Protein AF-A0A453PIJ5-F1 (afdb_monomer_lite)

InterPro domains:
  IPR005849 Galactose-1-phosphate uridyl transferase, N-terminal [PF01087] (28-188)
  IPR036265 HIT-like superfamily [G3DSA:3.30.428.10] (76-190)
  IPR036265 HIT-like superfamily [SSF54197] (30-189)
  IPR053177 ADP-glucose phosphorylase [PTHR42763] (24-188)

Organism: Aegilops tauschii subsp. strangulata (NCBI:txid200361)

Sequence (197 aa):
VDAHRPKELAPSVVHSCEHGKSMAEASRTSEARRDAVFARWVIFSPARSRRPTDLKSHGPANPSPGPDDGAPKPSCPFCLGRESECAPEIFRVPPPDASPPWRIRVIENLFPALRREAAPPAPEDEEPVGAGECAVRGFGFHDVVIETPHHEVRLWDLDAEGVRDVLLAYARRVQQLAEHPAVKYVQVLLFFKFSPS

pLDDT: mean 75.82, std 21.42, range [33.25, 97.81]

Foldseek 3Di:
DDDDDDDDDDDDDDDDDPPPPPPVVVLQDKDWDADPVVRDIDIDGNVVVPPDDPDDPDDPQPPPPPPDDPDPADDDCLAPPNVVVFAAWPAFPPHAPDPVRGFKTKHFDPDDPADQPDDFFDPPPDDPDDPDDDDTHRHDGDIDMRLGNHPVDDLVNDDPVSVVVSVVVVVVVVVVRVVDPSDPDDDDDDDDPDDRD

Structure (mmCIF, N/CA/C/O backbone):
data_AF-A0A453PIJ5-F1
#
_entry.id   AF-A0A453PIJ5-F1
#
loop_
_atom_site.group_PDB
_atom_site.id
_atom_site.type_symbol
_atom_site.label_atom_id
_atom_site.label_alt_id
_atom_site.label_comp_id
_atom_site.label_asym_id
_atom_site.label_entity_id
_atom_site.label_seq_id
_atom_site.pdbx_PDB_ins_code
_atom_site.Cartn_x
_atom_site.Cartn_y
_atom_site.Cartn_z
_atom_site.occupancy
_atom_site.B_iso_or_equiv
_atom_site.auth_seq_id
_atom_site.auth_comp_id
_atom_site.auth_asym_id
_atom_site.auth_atom_id
_atom_site.pdbx_PDB_model_num
ATOM 1 N N . VAL A 1 1 ? -83.648 -41.115 4.894 1.00 36.62 1 VAL A N 1
ATOM 2 C CA . VAL A 1 1 ? -84.113 -41.994 3.804 1.00 36.62 1 VAL A CA 1
ATOM 3 C C . VAL A 1 1 ? -84.294 -41.095 2.600 1.00 36.62 1 VAL A C 1
ATOM 5 O O . VAL A 1 1 ? -85.079 -40.172 2.733 1.00 36.62 1 VAL A O 1
ATOM 8 N N . ASP A 1 2 ? -83.459 -41.305 1.576 1.00 33.25 2 ASP A N 1
ATOM 9 C CA . ASP A 1 2 ? -83.597 -40.944 0.146 1.00 33.25 2 ASP A CA 1
ATOM 10 C C . ASP A 1 2 ? -84.138 -39.559 -0.284 1.00 33.25 2 ASP A C 1
ATOM 12 O O . ASP A 1 2 ? -85.075 -39.026 0.282 1.00 33.25 2 ASP A O 1
ATOM 16 N N . ALA A 1 3 ? -83.669 -38.898 -1.344 1.00 37.78 3 ALA A N 1
ATOM 17 C CA . ALA A 1 3 ? -82.745 -39.264 -2.411 1.00 37.78 3 ALA A CA 1
ATOM 18 C C . ALA A 1 3 ? -82.205 -37.980 -3.072 1.00 37.78 3 ALA A C 1
ATOM 20 O O . ALA A 1 3 ? -82.927 -36.999 -3.255 1.00 37.78 3 ALA A O 1
ATOM 21 N N . HIS A 1 4 ? -80.929 -38.009 -3.457 1.00 35.28 4 HIS A N 1
ATOM 22 C CA . HIS A 1 4 ? -80.284 -37.022 -4.324 1.00 35.28 4 HIS A CA 1
ATOM 23 C C . HIS A 1 4 ? -80.730 -37.193 -5.789 1.00 35.28 4 HIS A C 1
ATOM 25 O O . HIS A 1 4 ? -80.777 -38.308 -6.306 1.00 35.28 4 HIS A O 1
ATOM 31 N N . ARG A 1 5 ? -80.966 -36.071 -6.481 1.00 36.50 5 ARG A N 1
ATOM 32 C CA . ARG A 1 5 ? -81.151 -35.956 -7.942 1.00 36.50 5 ARG A CA 1
ATOM 33 C C . ARG A 1 5 ? -80.094 -34.987 -8.516 1.00 36.50 5 ARG A C 1
ATOM 35 O O . ARG A 1 5 ? -79.492 -34.247 -7.747 1.00 36.50 5 ARG A O 1
ATOM 42 N N . PRO A 1 6 ? -79.877 -34.975 -9.839 1.00 42.88 6 PRO A N 1
ATOM 43 C CA . PRO A 1 6 ? -78.771 -35.596 -10.556 1.00 42.88 6 PRO A CA 1
ATOM 44 C C . PRO A 1 6 ? -77.593 -34.642 -10.846 1.00 42.88 6 PRO A C 1
ATOM 46 O O . PRO A 1 6 ? -77.693 -33.427 -10.727 1.00 42.88 6 PRO A O 1
ATOM 49 N N . LYS A 1 7 ? -76.472 -35.245 -11.256 1.00 41.00 7 LYS A N 1
ATOM 50 C CA . LYS A 1 7 ? -75.222 -34.598 -11.676 1.00 41.00 7 LYS A CA 1
ATOM 51 C C . LYS A 1 7 ? -75.383 -33.907 -13.034 1.00 41.00 7 LYS A C 1
ATOM 53 O O . LYS A 1 7 ? -75.783 -34.560 -13.995 1.00 41.00 7 LYS A O 1
ATOM 58 N N . GLU A 1 8 ? -74.975 -32.644 -13.116 1.00 37.62 8 GLU A N 1
ATOM 59 C CA . GLU A 1 8 ? -74.750 -31.919 -14.369 1.00 37.62 8 GLU A CA 1
ATOM 60 C C . GLU A 1 8 ? -73.237 -31.779 -14.607 1.00 37.62 8 GLU A C 1
ATOM 62 O O . GLU A 1 8 ? -72.465 -31.497 -13.688 1.00 37.62 8 GLU A O 1
ATOM 67 N N . LEU A 1 9 ? -72.817 -32.094 -15.832 1.00 42.12 9 LEU A N 1
ATOM 68 C CA . LEU A 1 9 ? -71.431 -32.142 -16.298 1.00 42.12 9 LEU A CA 1
ATOM 69 C C . LEU A 1 9 ? -70.844 -30.722 -16.392 1.00 42.12 9 LEU A C 1
ATOM 71 O O . LEU A 1 9 ? -71.358 -29.901 -17.147 1.00 42.12 9 LEU A O 1
ATOM 75 N N . ALA A 1 10 ? -69.724 -30.461 -15.713 1.00 38.38 10 ALA A N 1
ATOM 76 C CA . ALA A 1 10 ? -68.869 -29.306 -15.998 1.00 38.38 10 ALA A CA 1
ATOM 77 C C . ALA A 1 10 ? -67.681 -29.740 -16.885 1.00 38.38 10 ALA A C 1
ATOM 79 O O . ALA A 1 10 ? -67.140 -30.832 -16.678 1.00 38.38 10 ALA A O 1
ATOM 80 N N . PRO A 1 11 ? -67.279 -28.933 -17.883 1.00 34.09 11 PRO A N 1
ATOM 81 C CA . PRO A 1 11 ? -66.308 -29.340 -18.889 1.00 34.09 11 PRO A CA 1
ATOM 82 C C . PRO A 1 11 ? -64.876 -29.332 -18.349 1.00 34.09 11 PRO A C 1
ATOM 84 O O . PRO A 1 11 ? -64.497 -28.528 -17.498 1.00 34.09 11 PRO A O 1
ATOM 87 N N . SER A 1 12 ? -64.066 -30.230 -18.903 1.00 41.03 12 SER A N 1
ATOM 88 C CA . SER A 1 12 ? -62.624 -30.311 -18.702 1.00 41.03 12 SER A CA 1
ATOM 89 C C . SER A 1 12 ? -61.939 -29.011 -19.132 1.00 41.03 12 SER A C 1
ATOM 91 O O . SER A 1 12 ? -61.855 -28.719 -20.328 1.00 41.03 12 SER A O 1
ATOM 93 N N . VAL A 1 13 ? -61.403 -28.253 -18.177 1.00 36.44 13 VAL A N 1
ATOM 94 C CA . VAL A 1 13 ? -60.454 -27.181 -18.485 1.00 36.44 13 VAL A CA 1
ATOM 95 C C . VAL A 1 13 ? -59.065 -27.800 -18.547 1.00 36.44 13 VAL A C 1
ATOM 97 O O . VAL A 1 13 ? -58.480 -28.214 -17.549 1.00 36.44 13 VAL A O 1
ATOM 100 N N . VAL A 1 14 ? -58.586 -27.911 -19.780 1.00 35.88 14 VAL A N 1
ATOM 101 C CA . VAL A 1 14 ? -57.220 -28.257 -20.157 1.00 35.88 14 VAL A CA 1
ATOM 102 C C . VAL A 1 14 ? -56.208 -27.400 -19.394 1.00 35.88 14 VAL A C 1
ATOM 104 O O . VAL A 1 14 ? -56.232 -26.172 -19.448 1.00 35.88 14 VAL A O 1
ATOM 107 N N . HIS A 1 15 ? -55.293 -28.070 -18.698 1.00 42.47 15 HIS A N 1
ATOM 108 C CA . HIS A 1 15 ? -54.114 -27.463 -18.094 1.00 42.47 15 HIS A CA 1
ATOM 109 C C . HIS A 1 15 ? -53.198 -26.985 -19.232 1.00 42.47 15 HIS A C 1
ATOM 111 O O . HIS A 1 15 ? -52.511 -27.789 -19.859 1.00 42.47 15 HIS A O 1
ATOM 117 N N . SER A 1 16 ? -53.212 -25.687 -19.538 1.00 34.03 16 SER A N 1
ATOM 118 C CA . SER A 1 16 ? -52.244 -25.094 -20.461 1.00 34.03 16 SER A CA 1
ATOM 119 C C . SER A 1 16 ? -51.108 -24.473 -19.654 1.00 34.03 16 SER A C 1
ATOM 121 O O . SER A 1 16 ? -51.322 -23.605 -18.811 1.00 34.03 16 SER A O 1
ATOM 123 N N . CYS A 1 17 ? -49.898 -24.983 -19.872 1.00 36.31 17 CYS A N 1
ATOM 124 C CA . CYS A 1 17 ? -48.653 -24.536 -19.258 1.00 36.31 17 CYS A CA 1
ATOM 125 C C . CYS A 1 17 ? -48.390 -23.038 -19.502 1.00 36.31 17 CYS A C 1
ATOM 127 O O . CYS A 1 17 ? -47.916 -22.656 -20.570 1.00 36.31 17 CYS A O 1
ATOM 129 N N . GLU A 1 18 ? -48.559 -22.200 -18.478 1.00 41.72 18 GLU A N 1
ATOM 130 C CA . GLU A 1 18 ? -48.064 -20.813 -18.453 1.00 41.72 18 GLU A CA 1
ATOM 131 C C . GLU A 1 18 ? -46.565 -20.731 -18.093 1.00 41.72 18 GLU A C 1
ATOM 133 O O . GLU A 1 18 ? -46.143 -19.949 -17.247 1.00 41.72 18 GLU A O 1
ATOM 138 N N . HIS A 1 19 ? -45.717 -21.525 -18.749 1.00 42.97 19 HIS A N 1
ATOM 139 C CA . HIS A 1 19 ? -44.269 -21.523 -18.480 1.00 42.97 19 HIS A CA 1
ATOM 140 C C . HIS A 1 19 ? -43.503 -20.388 -19.198 1.00 42.97 19 HIS A C 1
ATOM 142 O O . HIS A 1 19 ? -42.305 -20.227 -18.987 1.00 42.97 19 HIS A O 1
ATOM 148 N N . GLY A 1 20 ? -44.173 -19.576 -20.032 1.00 40.44 20 GLY A N 1
ATOM 149 C CA . GLY A 1 20 ? -43.525 -18.561 -20.883 1.00 40.44 20 GLY A CA 1
ATOM 150 C C . GLY A 1 20 ? -43.656 -17.093 -20.446 1.00 40.44 20 GLY A C 1
ATOM 151 O O . GLY A 1 20 ? -42.863 -16.266 -20.886 1.00 40.44 20 GLY A O 1
ATOM 152 N N . LYS A 1 21 ? -44.624 -16.735 -19.588 1.00 42.03 21 LYS A N 1
ATOM 153 C CA . LYS A 1 21 ? -44.826 -15.335 -19.136 1.00 42.03 21 LYS A CA 1
ATOM 154 C C . LYS A 1 21 ? -44.017 -14.969 -17.885 1.00 42.03 21 LYS A C 1
ATOM 156 O O . LYS A 1 21 ? -43.642 -13.814 -17.714 1.00 42.03 21 LYS A O 1
ATOM 161 N N . SER A 1 22 ? -43.685 -15.961 -17.059 1.00 50.41 22 SER A N 1
ATOM 162 C CA . SER A 1 22 ? -43.085 -15.776 -15.730 1.00 50.41 22 SER A CA 1
ATOM 163 C C . SER A 1 22 ? -41.692 -15.116 -15.748 1.00 50.41 22 SER A C 1
ATOM 165 O O . SER A 1 22 ? -41.413 -14.247 -14.922 1.00 50.41 22 SER A O 1
ATOM 167 N N . MET A 1 23 ? -40.822 -15.450 -16.709 1.00 46.34 23 MET A N 1
ATOM 168 C CA . MET A 1 23 ? -39.437 -14.945 -16.704 1.00 46.34 23 MET A CA 1
ATOM 169 C C . MET A 1 23 ? -39.304 -13.478 -17.143 1.00 46.34 23 MET A C 1
ATOM 171 O O . MET A 1 23 ? -38.454 -12.752 -16.628 1.00 46.34 23 MET A O 1
ATOM 175 N N . ALA A 1 24 ? -40.146 -13.014 -18.070 1.00 50.41 24 ALA A N 1
ATOM 176 C CA . ALA A 1 24 ? -40.100 -11.633 -18.560 1.00 50.41 24 ALA A CA 1
ATOM 177 C C . ALA A 1 24 ? -40.674 -10.624 -17.547 1.00 50.41 24 ALA A C 1
ATOM 179 O O . ALA A 1 24 ? -40.279 -9.457 -17.535 1.00 50.41 24 ALA A O 1
ATOM 180 N N . GLU A 1 25 ? -41.595 -11.073 -16.694 1.00 50.66 25 GLU A N 1
ATOM 181 C CA . GLU A 1 25 ? -42.230 -10.260 -15.655 1.00 50.66 25 GLU A CA 1
ATOM 182 C C . GLU A 1 25 ? -41.335 -10.142 -14.409 1.00 50.66 25 GLU A C 1
ATOM 184 O O . GLU A 1 25 ? -41.151 -9.039 -13.893 1.00 50.66 25 GLU A O 1
ATOM 189 N N . ALA A 1 26 ? -40.644 -11.227 -14.030 1.00 53.22 26 ALA A N 1
ATOM 190 C CA . ALA A 1 26 ? -39.617 -11.226 -12.980 1.00 53.22 26 ALA A CA 1
ATOM 191 C C . ALA A 1 26 ? -38.441 -10.272 -13.280 1.00 53.22 26 ALA A C 1
ATOM 193 O O . ALA A 1 26 ? -37.862 -9.675 -12.376 1.00 53.22 26 ALA A O 1
ATOM 194 N N . SER A 1 27 ? -38.117 -10.056 -14.559 1.00 57.72 27 SER A N 1
ATOM 195 C CA . SER A 1 27 ? -37.085 -9.099 -14.992 1.00 57.72 27 SER A CA 1
ATOM 196 C C . SER A 1 27 ? -37.476 -7.624 -14.769 1.00 57.72 27 SER A C 1
ATOM 198 O O . SER A 1 27 ? -36.618 -6.740 -14.819 1.00 57.72 27 SER A O 1
ATOM 200 N N . ARG A 1 28 ? -38.758 -7.327 -14.512 1.00 62.72 28 ARG A N 1
ATOM 201 C CA . ARG A 1 28 ? -39.282 -5.955 -14.370 1.00 62.72 28 ARG A CA 1
ATOM 202 C C . ARG A 1 28 ? -39.598 -5.557 -12.933 1.00 62.72 28 ARG A C 1
ATOM 204 O O . ARG A 1 28 ? -39.774 -4.368 -12.666 1.00 62.72 28 ARG A O 1
ATOM 211 N N . THR A 1 29 ? -39.676 -6.511 -12.016 1.00 81.88 29 THR A N 1
ATOM 212 C CA . THR A 1 29 ? -39.980 -6.235 -10.613 1.00 81.88 29 THR A CA 1
ATOM 213 C C . THR A 1 29 ? -38.749 -5.702 -9.894 1.00 81.88 29 THR A C 1
ATOM 215 O O . THR A 1 29 ? -37.644 -6.209 -10.070 1.00 81.88 29 THR A O 1
ATOM 218 N N . SER A 1 30 ? -38.933 -4.654 -9.091 1.00 90.19 30 SER A N 1
ATOM 219 C CA . SER A 1 30 ? -37.871 -4.211 -8.189 1.00 90.19 30 SER A CA 1
ATOM 220 C C . SER A 1 30 ? -37.827 -5.135 -6.977 1.00 90.19 30 SER A C 1
ATOM 222 O O . SER A 1 30 ? -38.873 -5.533 -6.473 1.00 90.19 30 SER A O 1
ATOM 224 N N . GLU A 1 31 ? -36.632 -5.444 -6.496 1.00 92.94 31 GLU A N 1
ATOM 225 C CA . GLU A 1 31 ? -36.415 -6.285 -5.319 1.00 92.94 31 GLU A CA 1
ATOM 226 C C . GLU A 1 31 ? -35.396 -5.631 -4.381 1.00 92.94 31 GLU A C 1
ATOM 228 O O . GLU A 1 31 ? -34.568 -4.823 -4.806 1.00 92.94 31 GLU A O 1
ATOM 233 N N . ALA A 1 32 ? -35.447 -5.979 -3.098 1.00 93.19 32 ALA A N 1
ATOM 234 C CA . ALA A 1 32 ? -34.444 -5.581 -2.119 1.00 93.19 32 ALA A CA 1
ATOM 235 C C . ALA A 1 32 ? -33.709 -6.831 -1.634 1.00 93.19 32 ALA A C 1
ATOM 237 O O . ALA A 1 32 ? -34.333 -7.762 -1.126 1.00 93.19 32 ALA A O 1
ATOM 238 N N . ARG A 1 33 ? -32.384 -6.852 -1.780 1.00 94.31 33 ARG A N 1
ATOM 239 C CA . ARG A 1 33 ? -31.528 -7.942 -1.300 1.00 94.31 33 ARG A CA 1
ATOM 240 C C . ARG A 1 33 ? -30.672 -7.434 -0.151 1.00 94.31 33 ARG A C 1
ATOM 242 O O . ARG A 1 33 ? -30.167 -6.313 -0.203 1.00 94.31 33 ARG A O 1
ATOM 249 N N . ARG A 1 34 ? -30.521 -8.245 0.894 1.00 93.00 34 ARG A N 1
ATOM 250 C CA . ARG A 1 34 ? -29.644 -7.925 2.021 1.00 93.00 34 ARG A CA 1
ATOM 251 C C . ARG A 1 34 ? -28.251 -8.477 1.748 1.00 93.00 34 ARG A C 1
ATOM 253 O O . ARG A 1 34 ? -28.100 -9.670 1.505 1.00 93.00 34 ARG A O 1
ATOM 260 N N . ASP A 1 35 ? -27.256 -7.607 1.798 1.00 92.62 35 ASP A N 1
ATOM 261 C CA . ASP A 1 35 ? -25.853 -7.982 1.711 1.00 92.62 35 ASP A CA 1
ATOM 262 C C . ASP A 1 35 ? -25.379 -8.548 3.057 1.00 92.62 35 ASP A C 1
ATOM 264 O O . ASP A 1 35 ? -25.567 -7.921 4.101 1.00 92.62 35 ASP A O 1
ATOM 268 N N . ALA A 1 36 ? -24.795 -9.747 3.039 1.00 91.44 36 ALA A N 1
ATOM 269 C CA . ALA A 1 36 ? -24.365 -10.442 4.252 1.00 91.44 36 ALA A CA 1
ATOM 270 C C . ALA A 1 36 ? -23.023 -9.927 4.796 1.00 91.44 36 ALA A C 1
ATOM 272 O O . ALA A 1 36 ? -22.749 -10.100 5.979 1.00 91.44 36 ALA A O 1
ATOM 273 N N . VAL A 1 37 ? -22.206 -9.286 3.952 1.00 89.69 37 VAL A N 1
ATOM 274 C CA . VAL A 1 37 ? -20.862 -8.814 4.312 1.00 89.69 37 VAL A CA 1
ATOM 275 C C . VAL A 1 37 ? -20.938 -7.524 5.130 1.00 89.69 37 VAL A C 1
ATOM 277 O O . VAL A 1 37 ? -20.285 -7.391 6.159 1.00 89.69 37 VAL A O 1
ATOM 280 N N . PHE A 1 38 ? -21.777 -6.583 4.704 1.00 89.50 38 PHE A N 1
ATOM 281 C CA . PHE A 1 38 ? -21.937 -5.258 5.302 1.00 89.50 38 PHE A CA 1
ATOM 282 C C . PHE A 1 38 ? -23.277 -5.079 6.028 1.00 89.50 38 PHE A C 1
ATOM 284 O O . PHE A 1 38 ? -23.526 -4.012 6.592 1.00 89.50 38 PHE A O 1
ATOM 291 N N . ALA A 1 39 ? -24.153 -6.091 5.999 1.00 89.75 39 ALA A N 1
ATOM 292 C CA . ALA A 1 39 ? -25.481 -6.100 6.618 1.00 89.75 39 ALA A CA 1
ATOM 293 C C . ALA A 1 39 ? -26.434 -4.985 6.128 1.00 89.75 39 ALA A C 1
ATOM 295 O O . ALA A 1 39 ? -27.305 -4.543 6.881 1.00 89.75 39 ALA A O 1
ATOM 296 N N . ARG A 1 40 ? -26.313 -4.548 4.865 1.00 89.56 40 ARG A N 1
ATOM 297 C CA . ARG A 1 40 ? -27.104 -3.447 4.267 1.00 89.56 40 ARG A CA 1
ATOM 298 C C . ARG A 1 40 ? -28.150 -3.960 3.277 1.00 89.56 40 ARG A C 1
ATOM 300 O O . ARG A 1 40 ? -27.963 -5.003 2.660 1.00 89.56 40 ARG A O 1
ATOM 307 N N . TRP A 1 41 ? -29.237 -3.211 3.088 1.00 93.75 41 TRP A N 1
ATOM 308 C CA . TRP A 1 41 ? -30.224 -3.484 2.037 1.00 93.75 41 TRP A CA 1
ATOM 309 C C . TRP A 1 41 ? -29.840 -2.781 0.734 1.00 93.75 41 TRP A C 1
ATOM 311 O O . TRP A 1 41 ? -29.562 -1.583 0.732 1.00 93.75 41 TRP A O 1
ATOM 321 N N . VAL A 1 42 ? -29.862 -3.515 -0.376 1.00 93.56 42 VAL A N 1
ATOM 322 C CA . VAL A 1 42 ? -29.602 -3.011 -1.727 1.00 93.56 42 VAL A CA 1
ATOM 323 C C . VAL A 1 42 ? -30.854 -3.200 -2.571 1.00 93.56 42 VAL A C 1
ATOM 325 O O . VAL A 1 42 ? -31.400 -4.300 -2.645 1.00 93.56 42 VAL A O 1
ATOM 328 N N . ILE A 1 43 ? -31.311 -2.126 -3.214 1.00 92.56 43 ILE A N 1
ATOM 329 C CA . ILE A 1 43 ? -32.479 -2.154 -4.097 1.00 92.56 43 ILE A CA 1
ATOM 330 C C . ILE A 1 43 ? -32.014 -2.420 -5.529 1.00 92.56 43 ILE A C 1
ATOM 332 O O . ILE A 1 43 ? -31.284 -1.619 -6.111 1.00 92.56 43 ILE A O 1
ATOM 336 N N . PHE A 1 44 ? -32.503 -3.501 -6.124 1.00 89.94 44 PHE A N 1
ATOM 337 C CA . PHE A 1 44 ? -32.377 -3.795 -7.545 1.00 89.94 44 PHE A CA 1
ATOM 338 C C . PHE A 1 44 ? -33.650 -3.326 -8.248 1.00 89.94 44 PHE A C 1
ATOM 340 O O . PHE A 1 44 ? -34.753 -3.745 -7.912 1.00 89.94 44 PHE A O 1
ATOM 347 N N . SER A 1 45 ? -33.517 -2.424 -9.221 1.00 88.44 45 SER A N 1
ATOM 348 C CA . SER A 1 45 ? -34.656 -1.875 -9.969 1.00 88.44 45 SER A CA 1
ATOM 349 C C . SER A 1 45 ? -34.302 -1.776 -11.458 1.00 88.44 45 SER A C 1
ATOM 351 O O . SER A 1 45 ? -33.953 -0.692 -11.934 1.00 88.44 45 SER A O 1
ATOM 353 N N . PRO A 1 46 ? -34.357 -2.896 -12.212 1.00 85.00 46 PRO A N 1
ATOM 354 C CA . PRO A 1 46 ? -33.882 -2.958 -13.600 1.00 85.00 46 PRO A CA 1
ATOM 355 C C . PRO A 1 46 ? -34.517 -1.906 -14.520 1.00 85.00 46 PRO A C 1
ATOM 357 O O . PRO A 1 46 ? -33.848 -1.349 -15.391 1.00 85.00 46 PRO A O 1
ATOM 360 N N . ALA A 1 47 ? -35.784 -1.553 -14.278 1.00 80.81 47 ALA A N 1
ATOM 361 C CA . ALA A 1 47 ? -36.510 -0.535 -15.035 1.00 80.81 47 ALA A CA 1
ATOM 362 C C . ALA A 1 47 ? -35.876 0.871 -14.966 1.00 80.81 47 ALA A C 1
ATOM 364 O O . ALA A 1 47 ? -36.046 1.653 -15.903 1.00 80.81 47 ALA A O 1
ATOM 365 N N . ARG A 1 48 ? -35.111 1.201 -13.909 1.00 78.62 48 ARG A N 1
ATOM 366 C CA . ARG A 1 48 ? -34.456 2.517 -13.769 1.00 78.62 48 ARG A CA 1
ATOM 367 C C . ARG A 1 48 ? -33.364 2.772 -14.804 1.00 78.62 48 ARG A C 1
ATOM 369 O O . ARG A 1 48 ? -33.128 3.932 -15.123 1.00 78.62 48 ARG A O 1
ATOM 376 N N . SER A 1 49 ? -32.752 1.726 -15.362 1.00 75.69 49 SER A N 1
ATOM 377 C CA . SER A 1 49 ? -31.735 1.852 -16.421 1.00 75.69 49 SER A CA 1
ATOM 378 C C . SER A 1 49 ? -32.263 2.512 -17.702 1.00 75.69 49 SER A C 1
ATOM 380 O O . SER A 1 49 ? -31.491 3.062 -18.476 1.00 75.69 49 SER A O 1
ATOM 382 N N . ARG A 1 50 ? -33.586 2.481 -17.920 1.00 69.00 50 ARG A N 1
ATOM 383 C CA . ARG A 1 50 ? -34.258 3.012 -19.117 1.00 69.00 50 ARG A CA 1
ATOM 384 C C . ARG A 1 50 ? -34.781 4.434 -18.937 1.00 69.00 50 ARG A C 1
ATOM 386 O O . ARG A 1 50 ? -35.417 4.963 -19.847 1.00 69.00 50 ARG A O 1
ATOM 393 N N . ARG A 1 51 ? -34.586 5.036 -17.759 1.00 76.94 51 ARG A N 1
ATOM 394 C CA . ARG A 1 51 ? -34.979 6.426 -17.530 1.00 76.94 51 ARG A CA 1
ATOM 395 C C . ARG A 1 51 ? -34.150 7.312 -18.473 1.00 76.94 51 ARG A C 1
ATOM 397 O O . ARG A 1 51 ? -32.928 7.194 -18.450 1.00 76.94 51 ARG A O 1
ATOM 404 N N . PRO A 1 52 ? -34.776 8.210 -19.252 1.00 72.06 52 PRO A N 1
ATOM 405 C CA . PRO A 1 52 ? -34.041 9.198 -20.030 1.00 72.06 52 PRO A CA 1
ATOM 406 C C . PRO A 1 52 ? -33.143 10.019 -19.098 1.00 72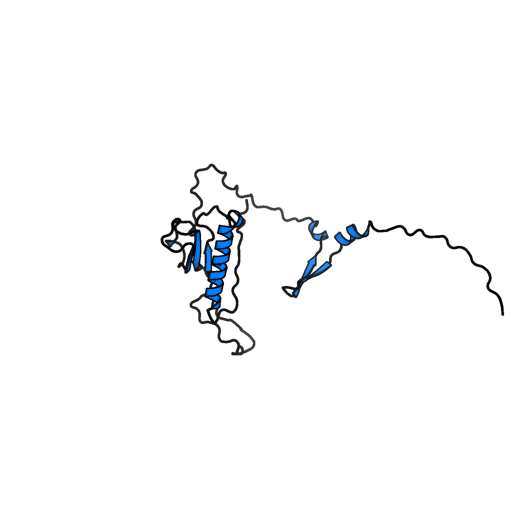.06 52 PRO A C 1
ATOM 408 O O . PRO A 1 52 ? -33.618 10.570 -18.104 1.00 72.06 52 PRO A O 1
ATOM 411 N N . THR A 1 53 ? -31.846 10.058 -19.377 1.00 74.50 53 THR A N 1
ATOM 412 C CA . THR A 1 53 ? -30.885 10.879 -18.638 1.00 74.50 53 THR A CA 1
ATOM 413 C C . THR A 1 53 ? -30.612 12.163 -19.413 1.00 74.50 53 THR A C 1
ATOM 415 O O . THR A 1 53 ? -30.064 12.099 -20.508 1.00 74.50 53 THR A O 1
ATOM 418 N N . ASP A 1 54 ? -30.916 13.324 -18.822 1.00 58.09 54 ASP A N 1
ATOM 419 C CA . ASP A 1 54 ? -30.518 14.651 -19.342 1.00 58.09 54 ASP A CA 1
ATOM 420 C C . ASP A 1 54 ? -29.014 14.939 -19.174 1.00 58.09 54 ASP A C 1
ATOM 422 O O . ASP A 1 54 ? -28.506 15.988 -19.578 1.00 58.09 54 ASP A O 1
ATOM 426 N N . LEU A 1 55 ? -28.272 14.000 -18.580 1.00 60.22 55 LEU A N 1
ATOM 427 C CA . LEU A 1 55 ? -26.832 14.097 -18.414 1.00 60.22 55 LEU A CA 1
ATOM 428 C C . LEU A 1 55 ? -26.148 13.767 -19.745 1.00 60.22 55 LEU A C 1
ATOM 430 O O . LEU A 1 55 ? -25.793 12.623 -20.025 1.00 60.22 55 LEU A O 1
ATOM 434 N N . LYS A 1 56 ? -25.976 14.783 -20.589 1.00 52.94 56 LYS A N 1
ATOM 435 C CA . LYS A 1 56 ? -25.060 14.701 -21.725 1.00 52.94 56 LYS A CA 1
ATOM 436 C C . LYS A 1 56 ? -23.658 14.430 -21.179 1.00 52.94 56 LYS A C 1
ATOM 438 O O . LYS A 1 56 ? -23.148 15.203 -20.369 1.00 52.94 56 LYS A O 1
ATOM 443 N N . SER A 1 57 ? -23.031 13.346 -21.624 1.00 57.59 57 SER A N 1
ATOM 444 C CA . SER A 1 57 ? -21.603 13.107 -21.435 1.00 57.59 57 SER A CA 1
ATOM 445 C C . SER A 1 57 ? -20.825 14.200 -22.174 1.00 57.59 57 SER A C 1
ATOM 447 O O . SER A 1 57 ? -20.563 14.092 -23.370 1.00 57.59 57 SER A O 1
ATOM 449 N N . HIS A 1 58 ? -20.511 15.290 -21.480 1.00 47.16 58 HIS A N 1
ATOM 450 C CA . HIS A 1 58 ? -19.637 16.341 -21.982 1.00 47.16 58 HIS A CA 1
ATOM 451 C C . HIS A 1 58 ? -18.347 16.356 -21.173 1.00 47.16 58 HIS A C 1
ATOM 453 O O . HIS A 1 58 ? -18.204 17.076 -20.192 1.00 47.16 58 HIS A O 1
ATOM 459 N N . GLY A 1 59 ? -17.393 15.571 -21.646 1.00 46.47 59 GLY A N 1
ATOM 460 C CA . GLY A 1 59 ? -16.008 15.997 -21.740 1.00 46.47 59 GLY A CA 1
ATOM 461 C C . GLY A 1 59 ? -15.528 15.529 -23.111 1.00 46.47 59 GLY A C 1
ATOM 462 O O . GLY A 1 59 ? -15.844 14.391 -23.467 1.00 46.47 59 GLY A O 1
ATOM 463 N N . PRO A 1 60 ? -14.855 16.357 -23.928 1.00 45.34 60 PRO A N 1
ATOM 464 C CA . PRO A 1 60 ? -14.072 15.788 -25.011 1.00 45.34 60 PRO A CA 1
ATOM 465 C C . PRO A 1 60 ? -13.146 14.744 -24.383 1.00 45.34 60 PRO A C 1
ATOM 467 O O . PRO A 1 60 ? -12.482 15.030 -23.384 1.00 45.34 60 PRO A O 1
ATOM 470 N N . ALA A 1 61 ? -13.166 13.536 -24.943 1.00 48.84 61 ALA A N 1
ATOM 471 C CA . ALA A 1 61 ? -12.052 12.614 -24.834 1.00 48.84 61 ALA A CA 1
ATOM 472 C C . ALA A 1 61 ? -10.792 13.447 -25.071 1.00 48.84 61 ALA A C 1
ATOM 474 O O . ALA A 1 61 ? -10.670 14.069 -26.131 1.00 48.84 61 ALA A O 1
ATOM 475 N N . ASN A 1 62 ? -9.946 13.600 -24.052 1.00 45.22 62 ASN A N 1
ATOM 476 C CA . ASN A 1 62 ? -8.655 14.232 -24.266 1.00 45.22 62 ASN A CA 1
ATOM 477 C C . ASN A 1 62 ? -7.950 13.252 -25.193 1.00 45.22 62 ASN A C 1
ATOM 479 O O . ASN A 1 62 ? -7.687 12.148 -24.720 1.00 45.22 62 ASN A O 1
ATOM 483 N N . PRO A 1 63 ? -7.718 13.578 -26.480 1.00 43.94 63 PRO A N 1
ATOM 484 C CA . PRO A 1 63 ? -7.166 12.606 -27.401 1.00 43.94 63 PRO A CA 1
ATOM 485 C C . PRO A 1 63 ? -5.891 12.084 -26.761 1.00 43.94 63 PRO A C 1
ATOM 487 O O . PRO A 1 63 ? -4.964 12.851 -26.492 1.00 43.94 63 PRO A O 1
ATOM 490 N N . SER A 1 64 ? -5.895 10.791 -26.434 1.00 48.03 64 SER A N 1
ATOM 491 C CA . SER A 1 64 ? -4.673 10.100 -26.055 1.00 48.03 64 SER A CA 1
ATOM 492 C C . SER A 1 64 ? -3.660 10.450 -27.148 1.00 48.03 64 SER A C 1
ATOM 494 O O . SER A 1 64 ? -4.007 10.282 -28.324 1.00 48.03 64 SER A O 1
ATOM 496 N N . PRO A 1 65 ? -2.490 11.034 -26.820 1.00 43.31 65 PRO A N 1
ATOM 497 C CA . PRO A 1 65 ? -1.528 11.403 -27.845 1.00 43.31 65 PRO A CA 1
ATOM 498 C C . PRO A 1 65 ? -1.251 10.146 -28.663 1.00 43.31 65 PRO A C 1
ATOM 500 O O . PRO A 1 65 ? -0.973 9.080 -28.106 1.00 43.31 65 PRO A O 1
ATOM 503 N N . GLY A 1 66 ? -1.456 10.255 -29.976 1.00 46.16 66 GLY A N 1
ATOM 504 C CA . GLY A 1 66 ? -1.206 9.158 -30.894 1.00 46.16 66 GLY A CA 1
ATOM 505 C C . GLY A 1 66 ? 0.237 8.675 -30.742 1.00 46.16 66 GLY A C 1
ATOM 506 O O . GLY A 1 66 ? 1.098 9.419 -30.263 1.00 46.16 66 GLY A O 1
ATOM 507 N N . PRO A 1 67 ? 0.534 7.432 -31.136 1.00 48.84 67 PRO A N 1
ATOM 508 C CA . PRO A 1 67 ? 1.867 6.880 -30.996 1.00 48.84 67 PRO A CA 1
ATOM 509 C C . PRO A 1 67 ? 2.804 7.434 -32.083 1.00 48.84 67 PRO A C 1
ATOM 511 O O . PRO A 1 67 ? 3.352 6.629 -32.817 1.00 48.84 67 PRO A O 1
ATOM 514 N N . ASP A 1 68 ? 2.953 8.759 -32.250 1.00 52.56 68 ASP A N 1
ATOM 515 C CA . ASP A 1 68 ? 4.034 9.334 -33.081 1.00 52.56 68 ASP A CA 1
ATOM 516 C C . ASP A 1 68 ? 4.251 10.865 -33.003 1.00 52.56 68 ASP A C 1
ATOM 518 O O . ASP A 1 68 ? 4.681 11.476 -33.975 1.00 52.56 68 ASP A O 1
ATOM 522 N N . ASP A 1 69 ? 3.995 11.525 -31.872 1.00 40.31 69 ASP A N 1
ATOM 523 C CA . ASP A 1 69 ? 4.457 12.910 -31.689 1.00 40.31 69 ASP A CA 1
ATOM 524 C C . ASP A 1 69 ? 5.481 12.918 -30.560 1.00 40.31 69 ASP A C 1
ATOM 526 O O . ASP A 1 69 ? 5.185 12.434 -29.471 1.00 40.31 69 ASP A O 1
ATOM 530 N N . GLY A 1 70 ? 6.689 13.437 -30.814 1.00 47.09 70 GLY A N 1
ATOM 531 C CA . GLY A 1 70 ? 7.866 13.445 -29.928 1.00 47.09 70 GLY A CA 1
ATOM 532 C C . GLY A 1 70 ? 7.725 14.192 -28.589 1.00 47.09 70 GLY A C 1
ATOM 533 O O . GLY A 1 70 ? 8.665 14.851 -28.145 1.00 47.09 70 GLY A O 1
ATOM 534 N N . ALA A 1 71 ? 6.565 14.106 -27.940 1.00 49.38 71 ALA A N 1
ATOM 535 C CA . ALA A 1 71 ? 6.339 14.482 -26.564 1.00 49.38 71 ALA A CA 1
ATOM 536 C C . ALA A 1 71 ? 7.268 13.669 -25.643 1.00 49.38 71 ALA A C 1
ATOM 538 O O . ALA A 1 71 ? 7.465 12.465 -25.852 1.00 49.38 71 ALA A O 1
ATOM 539 N N . PRO A 1 72 ? 7.860 14.301 -24.614 1.00 52.03 72 PRO A N 1
ATOM 540 C CA . PRO A 1 72 ? 8.665 13.580 -23.645 1.00 52.03 72 PRO A CA 1
ATOM 541 C C . PRO A 1 72 ? 7.818 12.466 -23.031 1.00 52.03 72 PRO A C 1
ATOM 543 O O . PRO A 1 72 ? 6.699 12.719 -22.582 1.00 52.03 72 PRO A O 1
ATOM 546 N N . LYS A 1 73 ? 8.359 11.237 -23.030 1.00 59.88 73 LYS A N 1
ATOM 547 C CA . LYS A 1 73 ? 7.729 10.071 -22.395 1.00 59.88 73 LYS A CA 1
ATOM 548 C C . LYS A 1 73 ? 7.187 10.490 -21.026 1.00 59.88 73 LYS A C 1
ATOM 550 O O . LYS A 1 73 ? 7.938 11.131 -20.278 1.00 59.88 73 LYS A O 1
ATOM 555 N N . PRO A 1 74 ? 5.931 10.161 -20.684 1.00 63.03 74 PRO A N 1
ATOM 556 C CA . PRO A 1 74 ? 5.368 10.562 -19.408 1.00 63.03 74 PRO A CA 1
ATOM 557 C C . PRO A 1 74 ? 6.261 10.022 -18.292 1.00 63.03 74 PRO A C 1
ATOM 559 O O . PRO A 1 74 ? 6.519 8.826 -18.173 1.00 63.03 74 PRO A O 1
ATOM 562 N N . SER A 1 75 ? 6.809 10.952 -17.518 1.00 75.88 75 SER A N 1
ATOM 563 C CA . SER A 1 75 ? 7.743 10.673 -16.440 1.00 75.88 75 SER A CA 1
ATOM 564 C C . SER A 1 75 ? 7.144 11.240 -15.166 1.00 75.88 75 SER A C 1
ATOM 566 O O . SER A 1 75 ? 6.917 12.448 -15.051 1.00 75.88 75 SER A O 1
ATOM 568 N N . CYS A 1 76 ? 6.889 10.371 -14.193 1.00 88.94 76 CYS A N 1
ATOM 569 C CA . CYS A 1 76 ? 6.416 10.743 -12.862 1.00 88.94 76 CYS A CA 1
ATOM 570 C C . CYS A 1 76 ? 7.479 10.410 -11.797 1.00 88.94 76 CYS A C 1
ATOM 572 O O . CYS A 1 76 ? 8.401 9.645 -12.090 1.00 88.94 76 CYS A O 1
ATOM 574 N N . PRO A 1 77 ? 7.352 10.926 -10.559 1.00 91.06 77 PRO A N 1
ATOM 575 C CA . PRO A 1 77 ? 8.295 10.633 -9.473 1.00 91.06 77 PRO A CA 1
ATOM 576 C C . PRO A 1 77 ? 8.475 9.137 -9.165 1.00 91.06 77 PRO A C 1
ATOM 578 O O . PRO A 1 77 ? 9.483 8.747 -8.593 1.00 91.06 77 PRO A O 1
ATOM 581 N N . PHE A 1 78 ? 7.520 8.285 -9.557 1.00 92.56 78 PHE A N 1
ATOM 582 C CA . PHE A 1 78 ? 7.572 6.834 -9.334 1.00 92.56 78 PHE A CA 1
ATOM 583 C C . PHE A 1 78 ? 8.328 6.059 -10.423 1.00 92.56 78 PHE A C 1
ATOM 585 O O . PHE A 1 78 ? 8.499 4.850 -10.298 1.00 92.56 78 PHE A O 1
ATOM 592 N N . CYS A 1 79 ? 8.763 6.727 -11.494 1.00 91.50 79 CYS A N 1
ATOM 593 C CA . CYS A 1 79 ? 9.529 6.094 -12.565 1.00 91.50 79 CYS A CA 1
ATOM 594 C C . CYS A 1 79 ? 10.962 5.772 -12.126 1.00 91.50 79 CYS A C 1
ATOM 596 O O . CYS A 1 79 ? 11.532 6.432 -11.255 1.00 91.50 79 CYS A O 1
ATOM 598 N N . LEU A 1 80 ? 11.561 4.783 -12.791 1.00 91.00 80 LEU A N 1
ATOM 599 C CA . LEU A 1 80 ? 12.972 4.430 -12.622 1.00 91.00 80 LEU A CA 1
ATOM 600 C C . LEU A 1 80 ? 13.898 5.651 -12.745 1.00 91.00 80 LEU A C 1
ATOM 602 O O . LEU A 1 80 ? 13.762 6.436 -13.685 1.00 91.00 80 LEU A O 1
ATOM 606 N N . GLY A 1 81 ? 14.869 5.777 -11.839 1.00 89.69 81 GLY A N 1
ATOM 607 C CA . GLY A 1 81 ? 15.875 6.846 -11.854 1.00 89.69 81 GLY A CA 1
ATOM 608 C C . GLY A 1 81 ? 15.431 8.161 -11.205 1.00 89.69 81 GLY A C 1
ATOM 609 O O . GLY A 1 81 ? 16.211 9.112 -11.171 1.00 89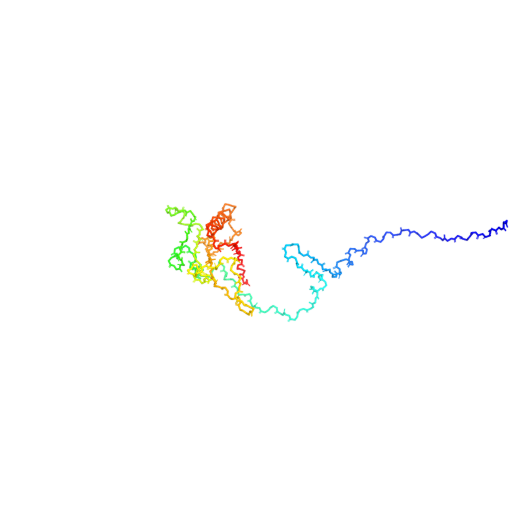.69 81 GLY A O 1
ATOM 610 N N . ARG A 1 82 ? 14.194 8.235 -10.698 1.00 91.44 82 ARG A N 1
ATOM 611 C CA . ARG A 1 82 ? 13.631 9.406 -9.998 1.00 91.44 82 ARG A CA 1
ATOM 612 C C . ARG A 1 82 ? 13.338 9.125 -8.528 1.00 91.44 82 ARG A C 1
ATOM 614 O O . ARG A 1 82 ? 12.523 9.788 -7.894 1.00 91.44 82 ARG A O 1
ATOM 621 N N . GLU A 1 83 ? 14.013 8.133 -7.957 1.00 92.50 83 GLU A N 1
ATOM 622 C CA . GLU A 1 83 ? 13.765 7.668 -6.596 1.00 92.50 83 GLU A CA 1
ATOM 623 C C . GLU A 1 83 ? 14.032 8.748 -5.538 1.00 92.50 83 GLU A C 1
ATOM 625 O O . GLU A 1 83 ? 13.418 8.705 -4.475 1.00 92.50 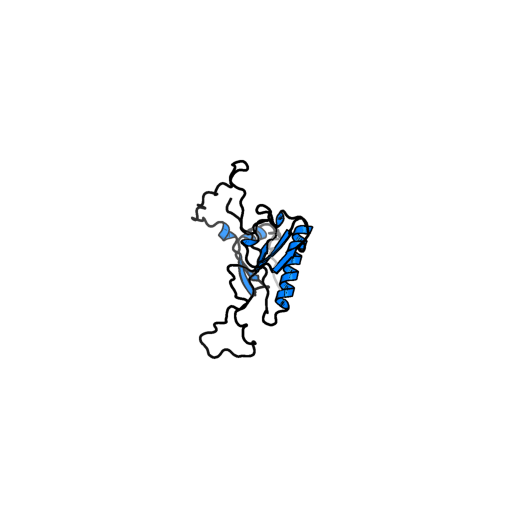83 GLU A O 1
ATOM 630 N N . SER A 1 84 ? 14.895 9.726 -5.834 1.00 92.38 84 SER A N 1
ATOM 631 C CA . SER A 1 84 ? 15.187 10.883 -4.975 1.00 92.38 84 SER A CA 1
ATOM 632 C C . SER A 1 84 ? 14.024 11.872 -4.841 1.00 92.38 84 SER A C 1
ATOM 634 O O . SER A 1 84 ? 14.026 12.688 -3.925 1.00 92.38 84 SER A O 1
ATOM 636 N N . GLU A 1 85 ? 13.031 11.804 -5.729 1.00 92.50 85 GLU A N 1
ATOM 637 C CA . GLU A 1 85 ? 11.820 12.631 -5.680 1.00 92.50 85 GLU A CA 1
ATOM 638 C C . GLU A 1 85 ? 10.686 11.962 -4.885 1.00 92.50 85 GLU A C 1
ATOM 640 O O . GLU A 1 85 ? 9.620 12.548 -4.692 1.00 92.50 85 GLU A O 1
ATOM 645 N N . CYS A 1 86 ? 10.899 10.724 -4.432 1.00 92.94 86 CYS A N 1
ATOM 646 C CA . CYS A 1 86 ? 9.961 9.990 -3.593 1.00 92.94 86 CYS A CA 1
ATOM 647 C C . CYS A 1 86 ? 10.203 10.263 -2.103 1.00 92.94 86 CYS A C 1
ATOM 649 O O . CYS A 1 86 ? 11.298 10.624 -1.673 1.00 92.94 86 CYS A O 1
ATOM 651 N N . ALA A 1 87 ? 9.174 10.005 -1.297 1.00 94.44 87 ALA A N 1
ATOM 652 C CA . ALA A 1 87 ? 9.323 9.876 0.148 1.00 94.44 87 ALA A CA 1
ATOM 653 C C . ALA A 1 87 ? 10.210 8.659 0.510 1.00 94.44 87 ALA A C 1
ATOM 655 O O . ALA A 1 87 ? 10.501 7.833 -0.368 1.00 94.44 87 ALA A O 1
ATOM 656 N N . PRO A 1 88 ? 10.646 8.532 1.781 1.00 95.25 88 PRO A N 1
ATOM 657 C CA . PRO A 1 88 ? 11.543 7.467 2.209 1.00 95.25 88 PRO A CA 1
ATOM 658 C C . PRO A 1 88 ? 11.081 6.073 1.787 1.00 95.25 88 PRO A C 1
ATOM 660 O O . PRO A 1 88 ? 9.893 5.738 1.797 1.00 95.25 88 PRO A O 1
ATOM 663 N N . GLU A 1 89 ? 12.051 5.252 1.402 1.00 96.06 89 GLU A N 1
ATOM 664 C CA . GLU A 1 89 ? 11.797 3.875 1.014 1.00 96.06 89 GLU A CA 1
ATOM 665 C C . GLU A 1 89 ? 11.750 2.958 2.231 1.00 96.06 89 GLU A C 1
ATOM 667 O O . GLU A 1 89 ? 12.611 3.023 3.105 1.00 96.06 89 GLU A O 1
ATOM 672 N N . ILE A 1 90 ? 10.766 2.060 2.239 1.00 96.12 90 ILE A N 1
ATOM 673 C CA . ILE A 1 90 ? 10.603 1.029 3.262 1.00 96.12 90 ILE A CA 1
ATOM 674 C C . ILE A 1 90 ? 11.314 -0.248 2.810 1.00 96.12 90 ILE A C 1
ATOM 676 O O . ILE A 1 90 ? 12.120 -0.812 3.547 1.00 96.12 90 ILE A O 1
ATOM 680 N N . PHE A 1 91 ? 11.022 -0.711 1.590 1.00 95.88 91 PHE A N 1
ATOM 681 C CA . PHE A 1 91 ? 11.765 -1.787 0.933 1.00 95.88 91 PHE A CA 1
ATOM 682 C C . PHE A 1 91 ? 11.533 -1.803 -0.583 1.00 95.88 91 PHE A C 1
ATOM 684 O O . PHE A 1 91 ? 10.622 -1.162 -1.109 1.00 95.88 91 PHE A O 1
ATOM 691 N N . ARG A 1 92 ? 12.330 -2.616 -1.281 1.00 95.31 92 ARG A N 1
ATOM 692 C CA . ARG A 1 92 ? 12.208 -2.895 -2.716 1.00 95.31 92 ARG A CA 1
ATOM 693 C C . ARG A 1 92 ? 12.354 -4.384 -3.025 1.00 95.31 92 ARG A C 1
ATOM 695 O O . ARG A 1 92 ? 12.875 -5.148 -2.209 1.00 95.31 92 ARG A O 1
ATOM 702 N N . VAL A 1 93 ? 11.884 -4.783 -4.203 1.00 93.12 93 VAL A N 1
ATOM 703 C CA . VAL A 1 93 ? 12.013 -6.138 -4.754 1.00 93.12 93 VAL A CA 1
ATOM 704 C C . VAL A 1 93 ? 12.532 -6.036 -6.187 1.00 93.12 93 VAL A C 1
ATOM 706 O O . VAL A 1 93 ? 11.890 -5.347 -6.976 1.00 93.12 93 VAL A O 1
ATOM 709 N N . PRO A 1 94 ? 13.615 -6.734 -6.573 1.00 89.50 94 PRO A N 1
ATOM 710 C CA . PRO A 1 94 ? 14.575 -7.425 -5.701 1.00 89.50 94 PRO A CA 1
ATOM 711 C C . PRO A 1 94 ? 15.316 -6.460 -4.746 1.00 89.50 94 PRO A C 1
ATOM 713 O O . PRO A 1 94 ? 15.216 -5.245 -4.925 1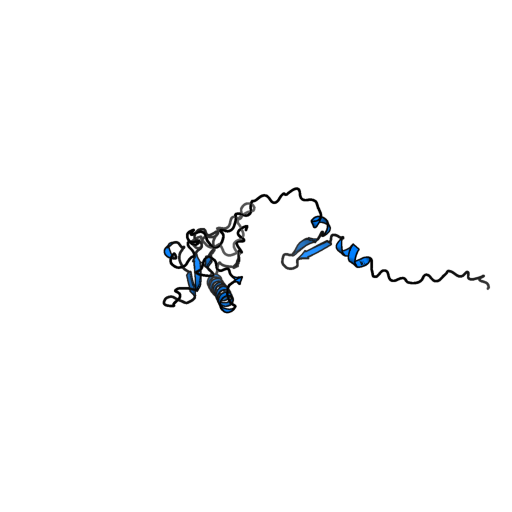.00 89.50 94 PRO A O 1
ATOM 716 N N . PRO A 1 95 ? 16.025 -6.973 -3.719 1.00 80.62 95 PRO A N 1
ATOM 717 C CA . PRO A 1 95 ? 16.886 -6.167 -2.851 1.00 80.62 95 PRO A CA 1
ATOM 718 C C . PRO A 1 95 ? 17.949 -5.376 -3.639 1.00 80.62 95 PRO A C 1
ATOM 720 O O . PRO A 1 95 ? 18.187 -5.688 -4.810 1.00 80.62 95 PRO A O 1
ATOM 723 N N . PRO A 1 96 ? 18.592 -4.371 -3.011 1.00 73.75 96 PRO A N 1
ATOM 724 C CA . PRO A 1 96 ? 19.681 -3.613 -3.628 1.00 73.75 96 PRO A CA 1
ATOM 725 C C . PRO A 1 96 ? 20.748 -4.531 -4.251 1.00 73.75 96 PRO A C 1
ATOM 727 O O . PRO A 1 96 ? 20.929 -5.656 -3.796 1.00 73.75 96 PRO A O 1
ATOM 730 N N . ASP A 1 97 ? 21.429 -4.038 -5.289 1.00 77.75 97 ASP A N 1
ATOM 731 C CA . ASP A 1 97 ? 22.491 -4.719 -6.063 1.00 77.75 97 ASP A CA 1
ATOM 732 C C . ASP A 1 97 ? 22.029 -5.681 -7.174 1.00 77.75 97 ASP A C 1
ATOM 734 O O . ASP A 1 97 ? 22.848 -6.236 -7.908 1.00 77.75 97 ASP A O 1
ATOM 738 N N . ALA A 1 98 ? 20.720 -5.835 -7.374 1.00 73.38 98 ALA A N 1
ATOM 739 C CA . ALA A 1 98 ? 20.170 -6.542 -8.527 1.00 73.38 98 ALA A CA 1
ATOM 740 C C . ALA A 1 98 ? 20.042 -5.642 -9.776 1.00 73.38 98 ALA A C 1
ATOM 742 O O . ALA A 1 98 ? 19.909 -4.422 -9.685 1.00 73.38 98 ALA A O 1
ATOM 743 N N . SER A 1 99 ? 20.043 -6.262 -10.962 1.00 63.62 99 SER A N 1
ATOM 744 C CA . SER A 1 99 ? 19.691 -5.620 -12.236 1.00 63.62 99 SER A CA 1
ATOM 745 C C . SER A 1 99 ? 18.442 -6.305 -12.810 1.00 63.62 99 SER A C 1
ATOM 747 O O . SER A 1 99 ? 18.486 -7.524 -13.001 1.00 63.62 99 SER A O 1
ATOM 749 N N . PRO A 1 100 ? 17.328 -5.590 -13.073 1.00 68.00 100 PRO A N 1
ATOM 750 C CA . PRO A 1 100 ? 17.117 -4.147 -12.896 1.00 68.00 100 PRO A CA 1
ATOM 751 C C . PRO A 1 100 ? 17.112 -3.722 -11.412 1.00 68.00 100 PRO A C 1
ATOM 753 O O . PRO A 1 100 ? 16.856 -4.559 -10.545 1.00 68.00 100 PRO A O 1
ATOM 756 N N . PRO A 1 101 ? 17.362 -2.431 -11.105 1.00 81.88 101 PRO A N 1
ATOM 757 C CA . PRO A 1 101 ? 17.616 -1.954 -9.736 1.00 81.88 101 PRO A CA 1
ATOM 758 C C . PRO A 1 101 ? 16.430 -2.134 -8.779 1.00 81.88 101 PRO A C 1
ATOM 760 O O . PRO A 1 101 ? 16.614 -2.094 -7.561 1.00 81.88 101 PRO A O 1
ATOM 763 N N . TRP A 1 102 ? 15.220 -2.290 -9.322 1.00 91.69 102 TRP A N 1
ATOM 764 C CA . TRP A 1 102 ? 14.020 -2.759 -8.638 1.00 91.69 102 TRP A CA 1
ATOM 765 C C . TRP A 1 102 ? 12.916 -3.066 -9.666 1.00 91.69 102 TRP A C 1
ATOM 767 O O . TRP A 1 102 ? 12.934 -2.574 -10.794 1.00 91.69 102 TRP A O 1
ATOM 777 N N . ARG A 1 103 ? 11.944 -3.880 -9.256 1.00 92.25 103 ARG A N 1
ATOM 778 C CA . ARG A 1 103 ? 10.675 -4.161 -9.947 1.00 92.25 103 ARG A CA 1
ATOM 779 C C . ARG A 1 103 ? 9.488 -3.592 -9.176 1.00 92.25 103 ARG A C 1
ATOM 781 O O . ARG A 1 103 ? 8.608 -2.994 -9.774 1.00 92.25 103 ARG A O 1
ATOM 788 N N . ILE A 1 104 ? 9.512 -3.714 -7.848 1.00 95.25 104 ILE A N 1
ATOM 789 C CA . ILE A 1 104 ? 8.506 -3.139 -6.948 1.00 95.25 104 ILE A CA 1
ATOM 790 C C . ILE A 1 104 ? 9.205 -2.322 -5.867 1.00 95.25 104 ILE A C 1
ATOM 792 O O . ILE A 1 104 ? 10.257 -2.727 -5.361 1.00 95.25 104 ILE A O 1
ATOM 796 N N . ARG A 1 105 ? 8.602 -1.199 -5.476 1.00 95.88 105 ARG A N 1
ATOM 797 C CA . ARG A 1 105 ? 9.025 -0.405 -4.315 1.00 95.88 105 ARG A CA 1
ATOM 798 C C . ARG A 1 105 ? 7.855 -0.160 -3.387 1.00 95.88 105 ARG A C 1
ATOM 800 O O . ARG A 1 105 ? 6.753 0.132 -3.835 1.00 95.88 105 ARG A O 1
ATOM 807 N N . VAL A 1 106 ? 8.117 -0.233 -2.092 1.00 97.31 106 VAL A N 1
ATOM 808 C CA . VAL A 1 106 ? 7.193 0.221 -1.059 1.00 97.31 106 VAL A CA 1
ATOM 809 C C . VAL A 1 106 ? 7.828 1.424 -0.395 1.00 97.31 106 VAL A C 1
ATOM 811 O O . VAL A 1 106 ? 8.916 1.332 0.178 1.00 97.31 106 VAL A O 1
ATOM 814 N N . ILE A 1 107 ? 7.159 2.560 -0.519 1.00 96.94 107 ILE A N 1
ATOM 815 C CA . ILE A 1 107 ? 7.605 3.843 0.007 1.00 96.94 107 ILE A CA 1
ATOM 816 C C . ILE A 1 107 ? 6.549 4.396 0.948 1.00 96.94 107 ILE A C 1
ATOM 818 O O . ILE A 1 107 ? 5.378 4.024 0.905 1.00 96.94 107 ILE A O 1
ATOM 822 N N . GLU A 1 108 ? 6.955 5.329 1.782 1.00 96.69 108 GLU A N 1
ATOM 823 C CA . GLU A 1 108 ? 6.021 6.128 2.555 1.00 96.69 108 GLU A CA 1
ATOM 824 C C . GLU A 1 108 ? 5.159 7.009 1.634 1.00 96.69 108 GLU A C 1
ATOM 826 O O . GLU A 1 108 ? 5.593 7.412 0.553 1.00 96.69 108 GLU A O 1
ATOM 831 N N . ASN A 1 109 ? 3.932 7.351 2.034 1.00 95.25 109 ASN A N 1
ATOM 832 C CA . ASN A 1 109 ? 3.179 8.374 1.312 1.00 95.25 109 ASN A CA 1
ATOM 833 C C . ASN A 1 109 ? 3.673 9.771 1.729 1.00 95.25 109 ASN A C 1
ATOM 835 O O . ASN A 1 109 ? 3.699 10.089 2.916 1.00 95.25 109 ASN A O 1
ATOM 839 N N . LEU A 1 110 ? 4.023 10.620 0.756 1.00 92.75 110 LEU A N 1
ATOM 840 C CA . LEU A 1 110 ? 4.434 12.012 0.991 1.00 92.75 110 LEU A CA 1
ATOM 841 C C . LEU A 1 110 ? 3.294 12.874 1.570 1.00 92.75 110 LEU A C 1
ATOM 843 O O . LEU A 1 110 ? 3.537 13.819 2.320 1.00 92.75 110 LEU A O 1
ATOM 847 N N . PHE A 1 111 ? 2.043 12.519 1.264 1.00 92.62 111 PHE A N 1
ATOM 848 C CA . PHE A 1 111 ? 0.830 13.182 1.747 1.00 92.62 111 PHE A CA 1
ATOM 849 C C . PHE A 1 111 ? -0.060 12.179 2.494 1.00 92.62 111 PHE A C 1
ATOM 851 O O . PHE A 1 111 ? -1.141 11.817 2.019 1.00 92.62 111 PHE A O 1
ATOM 858 N N . PRO A 1 112 ? 0.392 11.671 3.652 1.00 93.06 112 PRO A N 1
ATOM 859 C CA . PRO A 1 112 ? -0.291 10.588 4.325 1.00 93.06 112 PRO A CA 1
ATOM 860 C C . PRO A 1 112 ? -1.553 11.105 5.032 1.00 93.06 112 PRO A C 1
ATOM 862 O O . PRO A 1 112 ? -1.598 12.220 5.555 1.00 93.06 112 PRO A O 1
ATOM 865 N N . ALA A 1 113 ? -2.581 10.260 5.065 1.00 91.75 113 ALA A N 1
ATOM 866 C CA . ALA A 1 113 ? -3.859 10.557 5.723 1.00 91.75 113 ALA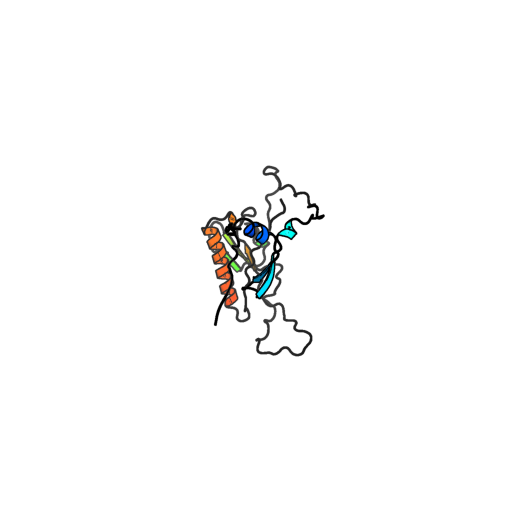 A CA 1
ATOM 867 C C . ALA A 1 113 ? -3.785 10.354 7.248 1.00 91.75 113 ALA A C 1
ATOM 869 O O . ALA A 1 113 ? -4.552 10.953 7.995 1.00 91.75 113 ALA A O 1
ATOM 870 N N . LEU A 1 114 ? -2.841 9.519 7.692 1.00 92.62 114 LEU A N 1
ATOM 871 C CA . LEU A 1 114 ? -2.522 9.219 9.086 1.00 92.62 114 LEU A CA 1
ATOM 872 C C . LEU A 1 114 ? -1.026 9.465 9.304 1.00 92.62 114 LEU A C 1
ATOM 874 O O . LEU A 1 114 ? -0.237 9.326 8.370 1.00 92.62 114 LEU A O 1
ATOM 878 N N . ARG A 1 115 ? -0.624 9.852 10.513 1.00 92.44 115 ARG A N 1
ATOM 879 C CA . ARG A 1 115 ? 0.776 10.151 10.847 1.00 92.44 115 ARG A CA 1
ATOM 880 C C . ARG A 1 115 ? 1.331 9.053 11.742 1.00 92.44 115 ARG A C 1
ATOM 882 O O . ARG A 1 115 ? 0.751 8.773 12.791 1.00 92.44 115 ARG A O 1
ATOM 889 N N . ARG A 1 116 ? 2.471 8.469 11.370 1.00 92.88 116 ARG A N 1
ATOM 890 C CA . ARG A 1 116 ? 3.109 7.413 12.173 1.00 92.88 116 ARG A CA 1
ATOM 891 C C . ARG A 1 116 ? 3.819 7.960 13.413 1.00 92.88 116 ARG A C 1
ATOM 893 O O . ARG A 1 116 ? 4.076 7.213 14.344 1.00 92.88 116 ARG A O 1
ATOM 900 N N . GLU A 1 117 ? 4.107 9.260 13.435 1.00 90.38 117 GLU A N 1
ATOM 901 C CA . GLU A 1 117 ? 4.727 9.971 14.559 1.00 90.38 117 GLU A CA 1
ATOM 902 C C . GLU A 1 117 ? 3.693 10.495 15.568 1.00 90.38 117 GLU A C 1
ATOM 904 O O . GLU A 1 117 ? 4.059 10.987 16.635 1.00 90.38 117 GLU A O 1
ATOM 909 N N . ALA A 1 118 ? 2.396 10.431 15.243 1.00 89.62 118 ALA A N 1
ATOM 910 C CA . ALA A 1 118 ? 1.356 10.793 16.197 1.00 89.62 118 ALA A CA 1
ATOM 911 C C . ALA A 1 118 ? 1.348 9.809 17.375 1.00 89.62 118 ALA A C 1
ATOM 913 O O . ALA A 1 118 ? 1.686 8.638 17.234 1.00 89.62 118 ALA A O 1
ATOM 914 N N . ALA A 1 119 ? 0.922 10.274 18.547 1.00 86.88 119 ALA A N 1
ATOM 915 C CA . ALA A 1 119 ? 0.726 9.380 19.680 1.00 86.88 119 ALA A CA 1
ATOM 916 C C . ALA A 1 119 ? -0.352 8.331 19.335 1.00 86.88 119 ALA A C 1
ATOM 918 O O . ALA A 1 119 ? -1.446 8.735 18.916 1.00 86.88 119 ALA A O 1
ATOM 919 N N . PRO A 1 120 ? -0.074 7.027 19.525 1.00 86.12 120 PRO A N 1
ATOM 920 C CA . PRO A 1 120 ? -1.074 5.979 19.374 1.00 86.12 120 PRO A CA 1
ATOM 921 C C . PRO A 1 120 ? -2.310 6.242 20.245 1.00 86.12 120 PRO A C 1
ATOM 923 O O . PRO A 1 120 ? -2.187 6.890 21.292 1.00 86.12 120 PRO A O 1
ATOM 926 N N . PRO A 1 121 ? -3.498 5.766 19.834 1.00 81.25 121 PRO A N 1
ATOM 927 C CA . PRO A 1 121 ? -4.679 5.835 20.683 1.00 81.25 121 PRO A CA 1
ATOM 928 C C . PRO A 1 121 ? -4.430 5.096 22.002 1.00 81.25 121 PRO A C 1
ATOM 930 O O . PRO A 1 121 ? -3.672 4.122 22.046 1.00 81.25 121 PRO A O 1
ATOM 933 N N . ALA A 1 122 ? -5.070 5.579 23.068 1.00 74.50 122 ALA A N 1
ATOM 934 C CA . ALA A 1 122 ? -5.089 4.877 24.342 1.00 74.50 122 ALA A CA 1
ATOM 935 C C . ALA A 1 122 ? -5.704 3.473 24.165 1.00 74.50 122 ALA A C 1
ATOM 937 O O . ALA A 1 122 ? -6.471 3.256 23.219 1.00 74.50 122 ALA A O 1
ATOM 938 N N . PRO A 1 123 ? -5.360 2.509 25.036 1.00 68.88 123 PRO A N 1
ATOM 939 C CA . PRO A 1 123 ? -6.023 1.213 25.058 1.00 68.88 123 PRO A CA 1
ATOM 940 C C . PRO A 1 123 ? -7.543 1.384 25.166 1.00 68.88 123 PRO A C 1
ATOM 942 O O . PRO A 1 123 ? -8.021 2.287 25.845 1.00 68.88 123 PRO A O 1
ATOM 945 N N . GLU A 1 124 ? -8.292 0.498 24.512 1.00 60.56 124 GLU A N 1
ATOM 946 C CA . GLU A 1 124 ? -9.763 0.542 24.434 1.00 60.56 124 GLU A CA 1
ATOM 947 C C . GLU A 1 124 ? -10.459 0.460 25.810 1.00 60.56 124 GLU A C 1
ATOM 949 O O . GLU A 1 124 ? -11.639 0.779 25.909 1.00 60.56 124 GLU A O 1
ATOM 954 N N . ASP A 1 125 ? -9.729 0.088 26.867 1.00 55.56 125 ASP A N 1
ATOM 955 C CA . ASP A 1 125 ? -10.223 0.018 28.248 1.00 55.56 125 ASP A CA 1
ATOM 956 C C . ASP A 1 125 ? -10.392 1.400 28.920 1.00 55.56 125 ASP A C 1
ATOM 958 O O . ASP A 1 125 ? -10.920 1.488 30.031 1.00 55.56 125 ASP A O 1
ATOM 962 N N . GLU A 1 126 ? -9.951 2.491 28.281 1.00 57.31 126 GLU A N 1
ATOM 963 C CA . GLU A 1 126 ? -10.196 3.856 28.756 1.00 57.31 126 GLU A CA 1
ATOM 964 C C . GLU A 1 126 ? -11.499 4.403 28.147 1.00 57.31 126 GLU A C 1
ATOM 966 O O . GLU A 1 126 ? -11.535 4.880 27.012 1.00 57.31 126 GLU A O 1
ATOM 971 N N . GLU A 1 127 ? -12.589 4.324 28.918 1.00 55.00 127 GLU A N 1
ATOM 972 C CA . GLU A 1 127 ? -13.894 4.896 28.565 1.00 55.00 127 GLU A CA 1
ATOM 973 C C . GLU A 1 127 ? -13.758 6.370 28.126 1.00 55.00 127 GLU A C 1
ATOM 975 O O . GLU A 1 127 ? -13.113 7.168 28.822 1.00 55.00 127 GLU A O 1
ATOM 980 N N . PRO A 1 128 ? -14.381 6.782 27.004 1.00 58.03 128 PRO A N 1
ATOM 981 C CA . PRO A 1 128 ? -14.326 8.166 26.562 1.00 58.03 128 PRO A CA 1
ATOM 982 C C . PRO A 1 128 ? -14.936 9.082 27.627 1.00 58.03 128 PRO A C 1
ATOM 984 O O . PRO A 1 128 ? -16.079 8.916 28.059 1.00 58.03 128 PRO A O 1
ATOM 987 N N . VAL A 1 129 ? -14.162 10.084 28.047 1.00 57.78 129 VAL A N 1
ATOM 988 C CA . VAL A 1 129 ? -14.594 11.091 29.018 1.00 57.78 129 VAL A CA 1
ATOM 989 C C . VAL A 1 129 ? -15.659 11.983 28.373 1.00 57.78 129 VAL A C 1
ATOM 991 O O . VAL A 1 129 ? -15.355 12.993 27.748 1.00 57.78 129 VAL A O 1
ATOM 994 N N . GLY A 1 130 ? -16.926 11.614 28.560 1.00 58.09 130 GLY A N 1
ATOM 995 C CA . GLY A 1 130 ? -18.081 12.483 28.341 1.00 58.09 130 GLY A CA 1
ATOM 996 C C . GLY A 1 130 ? -18.757 12.377 26.969 1.00 58.09 130 GLY A C 1
ATOM 997 O O . GLY A 1 130 ? -18.139 12.200 25.922 1.00 58.09 130 GLY A O 1
ATOM 998 N N . ALA A 1 131 ? -20.082 12.528 26.986 1.00 61.84 131 ALA A N 1
ATOM 999 C CA . ALA A 1 131 ? -20.907 12.608 25.790 1.00 61.84 131 ALA A CA 1
ATOM 1000 C C . ALA A 1 131 ? -20.694 13.962 25.095 1.00 61.84 131 ALA A C 1
ATOM 1002 O O . ALA A 1 131 ? -21.194 14.984 25.562 1.00 61.84 131 ALA A O 1
ATOM 1003 N N . GLY A 1 132 ? -19.973 13.975 23.974 1.00 57.44 132 GLY A N 1
ATOM 1004 C CA . GLY A 1 132 ? -19.955 15.147 23.097 1.00 57.44 132 GLY A CA 1
ATOM 1005 C C . GLY A 1 132 ? -18.913 15.111 21.991 1.00 57.44 132 GLY A C 1
ATOM 1006 O O . GLY A 1 132 ? -19.252 15.367 20.841 1.00 57.44 132 GLY A O 1
ATOM 1007 N N . GLU A 1 133 ? -17.665 14.758 22.299 1.00 55.91 133 GLU A N 1
ATOM 1008 C CA . GLU A 1 133 ? -16.563 14.891 21.339 1.00 55.91 133 GLU A CA 1
ATOM 1009 C C . GLU A 1 133 ? -15.578 13.726 21.479 1.00 55.91 133 GLU A C 1
ATOM 1011 O O . GLU A 1 133 ? -14.676 13.743 22.308 1.00 55.91 133 GLU A O 1
ATOM 1016 N N . CYS A 1 134 ? -15.739 12.694 20.647 1.00 64.56 134 CYS A N 1
ATOM 1017 C CA . CYS A 1 134 ? -14.765 11.607 20.543 1.00 64.56 134 CYS A CA 1
ATOM 1018 C C . CYS A 1 134 ? -13.882 11.841 19.309 1.00 64.56 134 CYS A C 1
ATOM 1020 O O . CYS A 1 134 ? -14.090 11.253 18.248 1.00 64.56 134 CYS A O 1
ATOM 1022 N N . ALA A 1 135 ? -12.934 12.774 19.422 1.00 69.69 135 ALA A N 1
ATOM 1023 C CA . ALA A 1 135 ? -11.900 12.977 18.413 1.00 69.69 135 ALA A CA 1
ATOM 1024 C C . ALA A 1 135 ? -10.656 12.167 18.796 1.00 69.69 135 ALA A C 1
ATOM 1026 O O . ALA A 1 135 ? -9.995 12.452 19.793 1.00 69.69 135 ALA A O 1
ATOM 1027 N N . VAL A 1 136 ? -10.319 11.163 17.988 1.00 77.69 136 VAL A N 1
ATOM 1028 C CA . VAL A 1 136 ? -9.101 10.364 18.167 1.00 77.69 136 VAL A CA 1
ATOM 1029 C C . VAL A 1 136 ? -7.984 10.961 17.314 1.00 77.69 136 VAL A C 1
ATOM 1031 O O . VAL A 1 136 ? -8.214 11.449 16.206 1.00 77.69 136 VAL A O 1
ATOM 1034 N N . ARG A 1 137 ? -6.749 10.934 17.822 1.00 83.50 137 ARG A N 1
ATOM 1035 C CA . ARG A 1 137 ? -5.570 11.339 17.045 1.00 83.50 137 ARG A CA 1
ATOM 1036 C C . ARG A 1 137 ? -5.420 10.428 15.823 1.00 83.50 137 ARG A C 1
ATOM 1038 O O . ARG A 1 137 ? -5.569 9.216 15.930 1.00 83.50 137 ARG A O 1
ATOM 1045 N N . GLY A 1 138 ? -5.072 11.007 14.674 1.00 89.25 138 GLY A N 1
ATOM 1046 C CA . GLY A 1 138 ? -4.870 10.280 13.416 1.00 89.25 138 GLY A CA 1
ATOM 1047 C C . GLY A 1 138 ? -3.550 9.506 13.357 1.00 89.25 138 GLY A C 1
ATOM 1048 O O . GLY A 1 138 ? -2.742 9.758 12.464 1.00 89.25 138 GLY A O 1
ATOM 1049 N N . PHE A 1 139 ? -3.309 8.608 14.315 1.00 93.56 139 PHE A N 1
ATOM 1050 C CA . PHE A 1 139 ? -2.171 7.692 14.286 1.00 93.56 139 PHE A CA 1
ATOM 1051 C C . PHE A 1 139 ? -2.388 6.582 13.256 1.00 93.56 139 PHE A C 1
ATOM 1053 O O . PHE A 1 139 ? -3.468 6.000 13.167 1.00 93.56 139 PHE A O 1
ATOM 1060 N N . GLY A 1 140 ? -1.343 6.268 12.497 1.00 95.06 140 GLY A N 1
ATOM 1061 C CA . GLY A 1 140 ? -1.331 5.130 11.589 1.00 95.06 140 GLY A CA 1
ATOM 1062 C C . GLY A 1 140 ? -0.313 5.283 10.470 1.00 95.06 140 GLY A C 1
ATOM 1063 O O . GLY A 1 140 ? 0.461 6.238 10.427 1.00 95.06 140 GLY A O 1
ATOM 1064 N N . PHE A 1 141 ? -0.341 4.329 9.547 1.00 96.44 141 PHE A N 1
ATOM 1065 C CA . PHE A 1 141 ? 0.595 4.245 8.434 1.00 96.44 141 PHE A CA 1
ATOM 1066 C C . PHE A 1 141 ? -0.164 4.414 7.121 1.00 96.44 141 PHE A C 1
ATOM 1068 O O . PHE A 1 141 ? -1.223 3.818 6.927 1.00 96.44 141 PHE A O 1
ATOM 1075 N N . HIS A 1 142 ? 0.374 5.232 6.222 1.00 96.44 142 HIS A N 1
ATOM 1076 C CA . HIS A 1 142 ? -0.121 5.360 4.860 1.00 96.44 142 HIS A CA 1
ATOM 1077 C C . HIS A 1 142 ? 1.091 5.304 3.937 1.00 96.44 142 HIS A C 1
ATOM 1079 O O . HIS A 1 142 ? 1.890 6.239 3.883 1.00 96.44 142 HIS A O 1
ATOM 1085 N N . ASP A 1 143 ? 1.207 4.187 3.231 1.00 96.81 143 ASP A N 1
ATOM 1086 C CA . ASP A 1 143 ? 2.333 3.861 2.366 1.00 96.81 143 ASP A CA 1
ATOM 1087 C C . ASP A 1 143 ? 1.840 3.682 0.922 1.00 96.81 143 ASP A C 1
ATOM 1089 O O . ASP A 1 143 ? 0.656 3.431 0.681 1.00 96.81 143 ASP A O 1
ATOM 1093 N N . VAL A 1 144 ? 2.746 3.823 -0.042 1.00 96.12 144 VAL A N 1
ATOM 1094 C CA . VAL A 1 144 ? 2.488 3.639 -1.474 1.00 96.12 144 VAL A CA 1
ATOM 1095 C C . VAL A 1 144 ? 3.301 2.452 -1.971 1.00 96.12 144 VAL A C 1
ATOM 1097 O O . VAL A 1 144 ? 4.507 2.363 -1.736 1.00 96.12 144 VAL A O 1
ATOM 1100 N N . VAL A 1 145 ? 2.642 1.550 -2.696 1.00 96.31 145 VAL A N 1
ATOM 1101 C CA . VAL A 1 145 ? 3.300 0.450 -3.402 1.00 96.31 145 VAL A CA 1
ATOM 1102 C C . VAL A 1 145 ? 3.369 0.799 -4.881 1.00 96.31 145 VAL A C 1
ATOM 1104 O O . VAL A 1 145 ? 2.346 0.979 -5.534 1.00 96.31 145 VAL A O 1
ATOM 1107 N N . ILE A 1 146 ? 4.588 0.919 -5.393 1.00 95.00 146 ILE A N 1
ATOM 1108 C CA . ILE A 1 146 ? 4.883 1.156 -6.801 1.00 95.00 146 ILE A CA 1
ATOM 1109 C C . ILE A 1 146 ? 5.106 -0.207 -7.452 1.00 95.00 146 ILE A C 1
ATOM 1111 O O . ILE A 1 146 ? 6.088 -0.885 -7.157 1.00 95.00 146 ILE A O 1
ATOM 1115 N N . GLU A 1 147 ? 4.177 -0.603 -8.316 1.00 94.44 147 GLU A N 1
ATOM 1116 C CA . GLU A 1 147 ? 4.083 -1.957 -8.884 1.00 94.44 147 GLU A CA 1
ATOM 1117 C C . GLU A 1 147 ? 5.074 -2.214 -10.024 1.00 94.44 147 GLU A C 1
ATOM 1119 O O . GLU A 1 147 ? 5.387 -3.363 -10.325 1.00 94.44 147 GLU A O 1
ATOM 1124 N N . THR A 1 148 ? 5.554 -1.149 -10.669 1.00 92.25 148 THR A N 1
ATOM 1125 C CA . THR A 1 148 ? 6.446 -1.222 -11.828 1.00 92.25 148 THR A CA 1
ATOM 1126 C C . THR A 1 148 ? 7.310 0.038 -11.942 1.00 92.25 148 THR A C 1
ATOM 1128 O O . THR A 1 148 ? 6.833 1.138 -11.648 1.00 92.25 148 THR A O 1
ATOM 1131 N N . PRO A 1 149 ? 8.567 -0.080 -12.411 1.00 91.88 149 PRO A N 1
ATOM 1132 C CA . PRO A 1 149 ? 9.421 1.066 -12.726 1.00 91.88 149 PRO A CA 1
ATOM 1133 C C . PRO A 1 149 ? 9.016 1.809 -14.009 1.00 91.88 149 PRO A C 1
ATOM 1135 O O . PRO A 1 149 ? 9.550 2.889 -14.285 1.00 91.88 149 PRO A O 1
ATOM 1138 N N . HIS A 1 150 ? 8.098 1.248 -14.803 1.00 89.94 150 HIS A N 1
ATOM 1139 C CA . HIS A 1 150 ? 7.707 1.756 -16.116 1.00 89.94 150 HIS A CA 1
ATOM 1140 C C . HIS A 1 150 ? 6.304 2.376 -16.094 1.00 89.94 150 HIS A C 1
ATOM 1142 O O . HIS A 1 150 ? 5.323 1.684 -15.846 1.00 89.94 150 HIS A O 1
ATOM 1148 N N . HIS A 1 151 ? 6.206 3.667 -16.427 1.00 89.38 151 HIS A N 1
ATOM 1149 C CA . HIS A 1 151 ? 4.970 4.463 -16.332 1.00 89.38 151 HIS A CA 1
ATOM 1150 C C . HIS A 1 151 ? 3.771 3.907 -17.118 1.00 89.38 151 HIS A C 1
ATOM 1152 O O . HIS A 1 151 ? 2.622 4.055 -16.700 1.00 89.38 151 HIS A O 1
ATOM 1158 N N . GLU A 1 152 ? 4.033 3.303 -18.275 1.00 87.38 152 GLU A N 1
ATOM 1159 C CA . GLU A 1 152 ? 2.989 2.831 -19.193 1.00 87.38 152 GLU A CA 1
ATOM 1160 C C . GLU A 1 152 ? 2.449 1.451 -18.826 1.00 87.38 152 GLU A C 1
ATOM 1162 O O . GLU A 1 152 ? 1.355 1.089 -19.245 1.00 87.38 152 GLU A O 1
ATOM 1167 N N . VAL A 1 153 ? 3.194 0.692 -18.022 1.00 89.12 153 VAL A N 1
ATOM 1168 C CA . VAL A 1 153 ? 2.818 -0.667 -17.640 1.00 89.12 153 VAL A CA 1
ATOM 1169 C C . VAL A 1 153 ? 1.745 -0.596 -16.557 1.00 89.12 153 VAL A C 1
ATOM 1171 O O . VAL A 1 153 ? 1.880 0.129 -15.569 1.00 89.12 153 VAL A O 1
ATOM 1174 N N . ARG A 1 154 ? 0.655 -1.336 -16.745 1.00 88.94 154 ARG A N 1
ATOM 1175 C CA . ARG A 1 154 ? -0.418 -1.503 -15.761 1.00 88.94 154 ARG A CA 1
ATOM 1176 C C . ARG A 1 154 ? -0.287 -2.855 -15.069 1.00 88.94 154 ARG A C 1
ATOM 1178 O O . ARG A 1 154 ? 0.366 -3.763 -15.572 1.00 88.94 154 ARG A O 1
ATOM 1185 N N . LEU A 1 155 ? -0.974 -3.012 -13.937 1.00 89.31 155 LEU A N 1
ATOM 1186 C CA . LEU A 1 155 ? -0.979 -4.266 -13.177 1.00 89.31 155 LEU A CA 1
ATOM 1187 C C . LEU A 1 155 ? -1.377 -5.484 -14.029 1.00 89.31 155 LEU A C 1
ATOM 1189 O O . LEU A 1 155 ? -0.807 -6.555 -13.862 1.00 89.31 155 LEU A O 1
ATOM 1193 N N . TRP A 1 156 ? -2.340 -5.329 -14.942 1.00 90.06 156 TRP A N 1
ATOM 1194 C CA . TRP A 1 156 ? -2.805 -6.412 -15.821 1.00 90.06 156 TRP A CA 1
ATOM 1195 C C . TRP A 1 156 ? -1.894 -6.677 -17.027 1.00 90.06 156 TRP A C 1
ATOM 1197 O O . TRP A 1 156 ? -2.097 -7.675 -17.712 1.00 90.06 156 TRP A O 1
ATOM 1207 N N . ASP A 1 157 ? -0.912 -5.810 -17.291 1.00 92.12 157 ASP A N 1
ATOM 1208 C CA . ASP A 1 157 ? 0.118 -6.045 -18.310 1.00 92.12 157 ASP A CA 1
ATOM 1209 C C . ASP A 1 157 ? 1.282 -6.882 -17.748 1.00 92.12 157 ASP A C 1
ATOM 1211 O O . ASP A 1 157 ? 2.133 -7.352 -18.505 1.00 92.12 157 ASP A O 1
ATOM 1215 N N . LEU A 1 158 ? 1.341 -7.059 -16.420 1.00 91.50 158 LEU A N 1
ATOM 1216 C CA . LEU A 1 158 ? 2.328 -7.910 -15.764 1.00 91.50 158 LEU A CA 1
ATOM 1217 C C . LEU A 1 158 ? 2.019 -9.390 -16.009 1.00 91.50 158 LEU A C 1
ATOM 1219 O O . LEU A 1 158 ? 0.864 -9.815 -16.070 1.00 91.50 158 LEU A O 1
ATOM 1223 N N . ASP A 1 159 ? 3.073 -10.196 -16.080 1.00 95.06 159 ASP A N 1
ATOM 1224 C CA . ASP A 1 159 ? 2.943 -11.645 -16.073 1.00 95.06 159 ASP A CA 1
ATOM 1225 C C . ASP A 1 159 ? 2.547 -12.172 -14.680 1.00 95.06 159 ASP A C 1
ATOM 1227 O O . ASP A 1 159 ? 2.492 -11.447 -13.680 1.00 95.06 159 ASP A O 1
ATOM 1231 N N . ALA A 1 160 ? 2.261 -13.473 -14.601 1.00 96.12 160 ALA A N 1
ATOM 1232 C CA . ALA A 1 160 ? 1.854 -14.106 -13.349 1.00 96.12 160 ALA A CA 1
ATOM 1233 C C . ALA A 1 160 ? 2.903 -13.937 -12.234 1.00 96.12 160 ALA A C 1
ATOM 1235 O O . ALA A 1 160 ? 2.545 -13.832 -11.060 1.00 96.12 160 ALA A O 1
ATOM 1236 N N . GLU A 1 161 ? 4.190 -13.891 -12.587 1.00 94.06 161 GLU A N 1
ATOM 1237 C CA . GLU A 1 161 ? 5.276 -13.675 -11.634 1.00 94.06 161 GLU A CA 1
ATOM 1238 C C . GLU A 1 161 ? 5.306 -12.241 -11.103 1.00 94.06 161 GLU A C 1
ATOM 1240 O O . GLU A 1 161 ? 5.465 -12.043 -9.900 1.00 94.06 161 GLU A O 1
ATOM 1245 N N . GLY A 1 162 ? 5.105 -11.246 -11.966 1.00 93.31 162 GLY A N 1
ATOM 1246 C CA . GLY A 1 162 ? 4.996 -9.844 -11.583 1.00 93.31 162 GLY A CA 1
ATOM 1247 C C . GLY A 1 162 ? 3.812 -9.602 -10.652 1.00 93.31 162 GLY A C 1
ATOM 1248 O O . GLY A 1 162 ? 3.983 -9.018 -9.583 1.00 93.31 162 GLY A O 1
ATOM 1249 N N . VAL A 1 163 ? 2.629 -10.127 -10.990 1.00 95.44 163 VAL A N 1
ATOM 1250 C CA . VAL A 1 163 ? 1.442 -10.024 -10.120 1.00 95.44 163 VAL A CA 1
ATOM 1251 C C . VAL A 1 163 ? 1.674 -10.735 -8.784 1.00 95.44 163 VAL A C 1
ATOM 1253 O O . VAL A 1 163 ? 1.352 -10.185 -7.728 1.00 95.44 163 VAL A O 1
ATOM 1256 N N . ARG A 1 164 ? 2.278 -11.932 -8.796 1.00 95.88 164 ARG A N 1
ATOM 1257 C CA . ARG A 1 164 ? 2.674 -12.647 -7.572 1.00 95.88 164 ARG A CA 1
ATOM 1258 C C . ARG A 1 164 ? 3.578 -11.779 -6.701 1.00 95.88 164 ARG A C 1
ATOM 1260 O O . ARG A 1 164 ? 3.337 -11.677 -5.500 1.00 95.88 164 ARG A O 1
ATOM 1267 N N . ASP A 1 165 ? 4.598 -11.158 -7.282 1.00 94.94 165 ASP A N 1
ATOM 1268 C CA . ASP A 1 165 ? 5.559 -10.346 -6.539 1.00 94.94 165 ASP A CA 1
ATOM 1269 C C . ASP A 1 165 ? 4.888 -9.099 -5.926 1.00 94.94 165 ASP A C 1
ATOM 1271 O O . ASP A 1 165 ? 5.200 -8.741 -4.788 1.00 94.94 165 ASP A O 1
ATOM 1275 N N . VAL A 1 166 ? 3.910 -8.488 -6.612 1.00 95.62 166 VAL A N 1
ATOM 1276 C CA . VAL A 1 166 ? 3.088 -7.385 -6.072 1.00 95.62 166 VAL A CA 1
ATOM 1277 C C . VAL A 1 166 ? 2.276 -7.847 -4.859 1.00 95.62 166 VAL A C 1
ATOM 1279 O O . VAL A 1 166 ? 2.322 -7.215 -3.801 1.00 95.62 166 VAL A O 1
ATOM 1282 N N . LEU A 1 167 ? 1.586 -8.986 -4.964 1.00 96.25 167 LEU A N 1
ATOM 1283 C CA . LEU A 1 167 ? 0.813 -9.546 -3.850 1.00 96.25 167 LEU A CA 1
ATOM 1284 C C . LEU A 1 167 ? 1.705 -9.923 -2.659 1.00 96.25 167 LEU A C 1
ATOM 1286 O O . LEU A 1 167 ? 1.331 -9.692 -1.508 1.00 96.25 167 LEU A O 1
ATOM 1290 N N . LEU A 1 168 ? 2.902 -10.459 -2.915 1.00 97.06 168 LEU A N 1
ATOM 1291 C CA . LEU A 1 168 ? 3.888 -10.746 -1.872 1.00 97.06 168 LEU A CA 1
ATOM 1292 C C . LEU A 1 168 ? 4.414 -9.467 -1.212 1.00 97.06 168 LEU A C 1
ATOM 1294 O O . LEU A 1 168 ? 4.618 -9.456 0.003 1.00 97.06 168 LEU A O 1
ATOM 1298 N N . ALA A 1 169 ? 4.594 -8.381 -1.966 1.00 96.69 169 ALA A N 1
ATOM 1299 C CA . ALA A 1 169 ? 4.953 -7.085 -1.400 1.00 96.69 169 ALA A CA 1
ATOM 1300 C C . ALA A 1 169 ? 3.847 -6.554 -0.471 1.00 96.69 169 ALA A C 1
ATOM 1302 O O . ALA A 1 169 ? 4.152 -6.109 0.639 1.00 96.69 169 ALA A O 1
ATOM 1303 N N . TYR A 1 170 ? 2.571 -6.674 -0.863 1.00 97.06 170 TYR A N 1
ATOM 1304 C CA . TYR A 1 170 ? 1.447 -6.344 0.019 1.00 97.06 170 TYR A CA 1
ATOM 1305 C C . TYR A 1 170 ? 1.465 -7.193 1.289 1.00 97.06 170 TYR A C 1
ATOM 1307 O O . TYR A 1 170 ? 1.436 -6.643 2.388 1.00 97.06 170 TYR A O 1
ATOM 1315 N N . ALA A 1 171 ? 1.571 -8.518 1.155 1.00 97.56 171 ALA A N 1
ATOM 1316 C CA . ALA A 1 171 ? 1.582 -9.437 2.290 1.00 97.56 171 ALA A CA 1
ATOM 1317 C C . ALA A 1 171 ? 2.720 -9.116 3.268 1.00 97.56 171 ALA A C 1
ATOM 1319 O O . ALA A 1 171 ? 2.487 -8.990 4.470 1.00 97.56 171 ALA A O 1
ATOM 1320 N N . ARG A 1 172 ? 3.932 -8.896 2.746 1.00 97.56 172 ARG A N 1
ATOM 1321 C CA . ARG A 1 172 ? 5.098 -8.513 3.544 1.00 97.56 172 ARG A CA 1
ATOM 1322 C C . ARG A 1 172 ? 4.854 -7.217 4.310 1.00 97.56 172 ARG A C 1
ATOM 1324 O O . ARG A 1 172 ? 5.178 -7.145 5.493 1.00 97.56 172 ARG A O 1
ATOM 1331 N N . ARG A 1 173 ? 4.287 -6.189 3.667 1.00 97.44 173 ARG A N 1
ATOM 1332 C CA . ARG A 1 173 ? 4.039 -4.910 4.345 1.00 97.44 173 ARG A CA 1
ATOM 1333 C C . ARG A 1 173 ? 2.925 -5.016 5.384 1.00 97.44 173 ARG A C 1
ATOM 1335 O O . ARG A 1 173 ? 3.069 -4.470 6.471 1.00 97.44 173 ARG A O 1
ATOM 1342 N N . VAL A 1 174 ? 1.852 -5.748 5.086 1.00 97.81 174 VAL A N 1
ATOM 1343 C CA . VAL A 1 174 ? 0.767 -6.016 6.042 1.00 97.81 174 VAL A CA 1
ATOM 1344 C C . VAL A 1 174 ? 1.309 -6.716 7.289 1.00 97.81 174 VAL A C 1
ATOM 1346 O O . VAL A 1 174 ? 0.972 -6.305 8.393 1.00 97.81 174 VAL A O 1
ATOM 1349 N N . GLN A 1 175 ? 2.187 -7.711 7.129 1.00 97.62 175 GLN A N 1
ATOM 1350 C CA . GLN A 1 175 ? 2.829 -8.400 8.255 1.00 97.62 175 GLN A CA 1
ATOM 1351 C C . GLN A 1 175 ? 3.657 -7.442 9.119 1.00 97.62 175 GLN A C 1
ATOM 1353 O O . GLN A 1 175 ? 3.464 -7.409 10.329 1.00 97.62 175 GLN A O 1
ATOM 1358 N N . GLN A 1 176 ? 4.490 -6.595 8.504 1.00 97.38 176 GLN A N 1
ATOM 1359 C CA . GLN A 1 176 ? 5.261 -5.578 9.236 1.00 97.38 176 GLN A CA 1
ATOM 1360 C C . GLN A 1 176 ? 4.370 -4.614 10.030 1.00 97.38 176 GLN A C 1
ATOM 1362 O O . GLN A 1 176 ? 4.712 -4.217 11.138 1.00 97.38 176 GLN A O 1
ATOM 1367 N N . LEU A 1 177 ? 3.232 -4.205 9.462 1.00 96.62 177 LEU A N 1
ATOM 1368 C CA . LEU A 1 177 ? 2.296 -3.307 10.141 1.00 96.62 177 LEU A CA 1
ATOM 1369 C C . LEU A 1 177 ? 1.523 -4.013 11.261 1.00 96.62 177 LEU A C 1
ATOM 1371 O O . LEU A 1 177 ? 1.244 -3.391 12.281 1.00 96.62 177 LEU A O 1
ATOM 1375 N N . ALA A 1 178 ? 1.206 -5.297 11.091 1.00 95.50 178 ALA A N 1
ATOM 1376 C CA . ALA A 1 178 ? 0.500 -6.104 12.084 1.00 95.50 178 ALA A CA 1
ATOM 1377 C C . ALA A 1 178 ? 1.335 -6.378 13.347 1.00 95.50 178 ALA A C 1
ATOM 1379 O O . ALA A 1 178 ? 0.769 -6.612 14.411 1.00 95.50 178 ALA A O 1
ATOM 1380 N N . GLU A 1 179 ? 2.666 -6.318 13.255 1.00 96.06 179 GLU A N 1
ATOM 1381 C CA . GLU A 1 179 ? 3.560 -6.402 14.418 1.00 96.06 179 GLU A CA 1
ATOM 1382 C C . GLU A 1 179 ? 3.449 -5.173 15.338 1.00 96.06 179 GLU A C 1
ATOM 1384 O 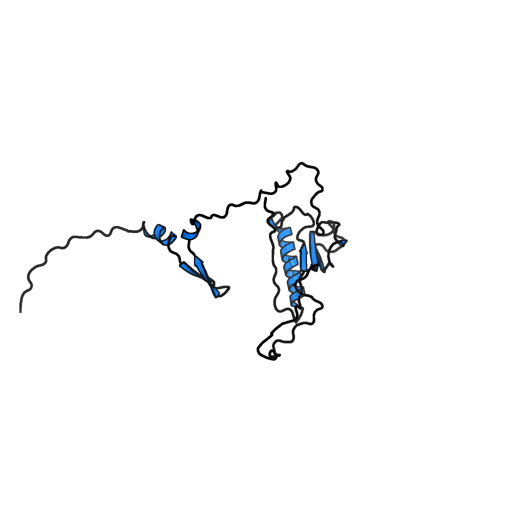O . GLU A 1 179 ? 3.828 -5.235 16.509 1.00 96.06 179 GLU A O 1
ATOM 1389 N N . HIS A 1 180 ? 2.907 -4.052 14.848 1.00 94.06 180 HIS A N 1
ATOM 1390 C CA . HIS A 1 180 ? 2.736 -2.851 15.655 1.00 94.06 180 HIS A CA 1
ATOM 1391 C C . HIS A 1 180 ? 1.486 -2.964 16.555 1.00 94.06 180 HIS A C 1
ATOM 1393 O O . HIS A 1 180 ? 0.366 -3.013 16.046 1.00 94.06 180 HIS A O 1
ATOM 1399 N N . PRO A 1 181 ? 1.607 -2.889 17.896 1.00 91.12 181 PRO A N 1
ATOM 1400 C CA . PRO A 1 181 ? 0.520 -3.237 18.828 1.00 91.12 181 PRO A CA 1
ATOM 1401 C C . PRO A 1 181 ? -0.730 -2.342 18.724 1.00 91.12 181 PRO A C 1
ATOM 1403 O O . PRO A 1 181 ? -1.849 -2.769 19.028 1.00 91.12 181 PRO A O 1
ATOM 1406 N N . ALA A 1 182 ? -0.542 -1.094 18.287 1.00 90.94 182 ALA A N 1
ATOM 1407 C CA . ALA A 1 182 ? -1.625 -0.135 18.070 1.00 90.94 182 ALA A CA 1
ATOM 1408 C C . ALA A 1 182 ? -2.341 -0.282 16.710 1.00 90.94 182 ALA A C 1
ATOM 1410 O O . ALA A 1 182 ? -3.369 0.356 16.496 1.00 90.94 182 ALA A O 1
ATOM 1411 N N . VAL A 1 183 ? -1.824 -1.094 15.779 1.00 92.88 183 VAL A N 1
ATOM 1412 C CA . VAL A 1 183 ? -2.476 -1.338 14.485 1.00 92.88 183 VAL A CA 1
ATOM 1413 C C . VAL A 1 183 ? -3.476 -2.478 14.651 1.00 92.88 183 VAL A C 1
ATOM 1415 O O . VAL A 1 183 ? -3.102 -3.621 14.889 1.00 92.88 183 VAL A O 1
ATOM 1418 N N . LYS A 1 184 ? -4.769 -2.169 14.528 1.00 92.19 184 LYS A N 1
ATOM 1419 C CA . LYS A 1 184 ? -5.856 -3.165 14.617 1.00 92.19 184 LYS A CA 1
ATOM 1420 C C . LYS A 1 184 ? -6.351 -3.646 13.258 1.00 92.19 184 LYS A C 1
ATOM 1422 O O . LYS A 1 184 ? -6.957 -4.707 13.153 1.00 92.19 184 LYS A O 1
ATOM 1427 N N . TYR A 1 185 ? -6.112 -2.852 12.222 1.00 94.50 185 TYR A N 1
ATOM 1428 C CA . TYR A 1 185 ? -6.604 -3.110 10.881 1.00 94.50 185 TYR A CA 1
ATOM 1429 C C . TYR A 1 185 ? -5.644 -2.537 9.844 1.00 94.50 185 TYR A C 1
ATOM 1431 O O . TYR A 1 185 ? -5.110 -1.442 10.023 1.00 94.50 185 TYR A O 1
ATOM 1439 N N . VAL A 1 186 ? -5.457 -3.268 8.746 1.00 96.19 186 VAL A N 1
ATOM 1440 C CA . VAL A 1 186 ? -4.677 -2.823 7.590 1.00 96.19 186 VAL A CA 1
ATOM 1441 C C . VAL A 1 186 ? -5.553 -2.955 6.353 1.00 96.19 186 VAL A C 1
ATOM 1443 O O . VAL A 1 186 ? -5.983 -4.052 6.001 1.00 96.19 186 VAL A O 1
ATOM 1446 N N . GLN A 1 187 ? -5.805 -1.832 5.685 1.00 95.69 187 GLN A N 1
ATOM 1447 C CA . GLN A 1 187 ? -6.516 -1.797 4.415 1.00 95.69 187 GLN A CA 1
ATOM 1448 C C . GLN A 1 187 ? -5.511 -1.667 3.273 1.00 95.69 187 GLN A C 1
ATOM 1450 O O . GLN A 1 187 ? -4.760 -0.697 3.211 1.00 95.69 187 GLN A O 1
ATOM 1455 N N . VAL A 1 188 ? -5.567 -2.593 2.318 1.00 94.88 188 VAL A N 1
ATOM 1456 C CA . VAL A 1 188 ? -4.893 -2.441 1.024 1.00 94.88 188 VAL A CA 1
ATOM 1457 C C . VAL A 1 188 ? -5.921 -1.929 0.017 1.00 94.88 188 VAL A C 1
ATOM 1459 O O . VAL A 1 188 ? -6.960 -2.559 -0.176 1.00 94.88 188 VAL A O 1
ATOM 1462 N N . LEU A 1 189 ? -5.673 -0.763 -0.580 1.00 87.38 189 LEU A N 1
ATOM 1463 C CA . LEU A 1 189 ? -6.543 -0.145 -1.586 1.00 87.38 189 LEU A CA 1
ATOM 1464 C C . LEU A 1 189 ? -5.817 -0.118 -2.925 1.00 87.38 189 LEU A C 1
ATOM 1466 O O . LEU A 1 189 ? -4.840 0.608 -3.089 1.00 87.38 189 LEU A O 1
ATOM 1470 N N . LEU A 1 190 ? -6.327 -0.887 -3.884 1.00 80.56 190 LEU A N 1
ATOM 1471 C CA . LEU A 1 190 ? -5.847 -0.863 -5.257 1.00 80.56 190 LEU A CA 1
ATOM 1472 C C . LEU A 1 190 ? -6.684 0.135 -6.065 1.00 80.56 190 LEU A C 1
ATOM 1474 O O . LEU A 1 190 ? -7.870 -0.091 -6.307 1.00 80.56 190 LEU A O 1
ATOM 1478 N N . PHE A 1 191 ? -6.074 1.251 -6.465 1.00 70.25 191 PHE A N 1
ATOM 1479 C CA . PHE A 1 191 ? -6.722 2.247 -7.316 1.00 70.25 191 PHE A CA 1
ATOM 1480 C C . PHE A 1 191 ? -6.307 2.065 -8.771 1.00 70.25 191 PHE A C 1
ATOM 1482 O O . PHE A 1 191 ? -5.171 2.341 -9.146 1.00 70.25 191 PHE A O 1
ATOM 1489 N N . PHE A 1 192 ? -7.268 1.709 -9.618 1.00 65.44 192 PHE A N 1
ATOM 1490 C CA . PHE A 1 192 ? -7.094 1.803 -11.060 1.00 65.44 192 PHE A CA 1
ATOM 1491 C C . PHE A 1 192 ? -7.403 3.228 -11.502 1.00 65.44 192 PHE A C 1
ATOM 1493 O O . PHE A 1 192 ? -8.558 3.660 -11.521 1.00 65.44 192 PHE A O 1
ATOM 1500 N N . LYS A 1 193 ? -6.359 3.989 -11.836 1.00 53.12 193 LYS A N 1
ATOM 1501 C CA . LYS A 1 193 ? -6.537 5.305 -12.443 1.00 53.12 193 LYS A CA 1
ATOM 1502 C C . LYS A 1 193 ? -6.915 5.100 -13.912 1.00 53.12 193 LYS A C 1
ATOM 1504 O O . LYS A 1 193 ? -6.052 4.964 -14.773 1.00 53.12 193 LYS A O 1
ATOM 1509 N N . PHE A 1 194 ? -8.214 5.050 -14.191 1.00 46.41 194 PHE A N 1
ATOM 1510 C CA . PHE A 1 194 ? -8.712 5.170 -15.556 1.00 46.41 194 PHE A CA 1
ATOM 1511 C C . PHE A 1 194 ? -8.543 6.630 -15.974 1.00 46.41 194 PHE A C 1
ATOM 1513 O O . PHE A 1 194 ? -9.314 7.495 -15.556 1.00 46.41 194 PHE A O 1
ATOM 1520 N N . SER A 1 195 ? -7.493 6.927 -16.738 1.00 42.41 195 SER A N 1
ATOM 1521 C CA . SER A 1 195 ? -7.455 8.186 -17.479 1.00 42.41 195 SER A CA 1
ATOM 1522 C C . SER A 1 195 ? -8.639 8.180 -18.449 1.00 42.41 195 SER A C 1
ATOM 1524 O O . SER A 1 195 ? -8.811 7.179 -19.149 1.00 42.41 195 SER A O 1
ATOM 1526 N N . PRO A 1 196 ? -9.479 9.228 -18.481 1.00 39.28 196 PRO A N 1
ATOM 1527 C CA . PRO A 1 196 ? -10.491 9.340 -19.518 1.00 39.28 196 PRO A CA 1
ATOM 1528 C C . PRO A 1 196 ? -9.763 9.415 -20.864 1.00 39.28 196 PRO A C 1
ATOM 1530 O O . PRO A 1 196 ? -8.966 10.327 -21.085 1.00 39.28 196 PRO A O 1
ATOM 1533 N N . SER A 1 197 ? -9.986 8.388 -21.684 1.00 34.81 197 SER A N 1
ATOM 1534 C CA . SER A 1 197 ? -9.563 8.291 -23.084 1.00 34.81 197 SER A CA 1
ATOM 1535 C C . SER A 1 197 ? -10.107 9.429 -23.924 1.00 34.81 197 SER A C 1
ATOM 1537 O O . SER A 1 197 ? -11.253 9.840 -23.617 1.00 34.81 197 SER A O 1
#

Secondary structure (DSSP, 8-state):
--------PPP-------TTTHHHHHTTS-EEEE-TTT--EEEE-GGGGGSPP----------PPPTTS-------TTSTT-GGGSSPEEEEESPTT-SSS-SEEEEE-SS-SSBTTSPPPPPTTS--SSSS------B---EEEE--SSTT--GGGS-HHHHHHHHHHHHHHHHHHHTSTT---------------

Radius of gyration: 30.97 Å; chains: 1; bounding box: 107×58×62 Å